Protein AF-A2GZR3-F1 (afdb_monomer_lite)

Structure (mmCIF, N/CA/C/O backbone):
data_AF-A2GZR3-F1
#
_entry.id   AF-A2GZR3-F1
#
loop_
_atom_site.group_PDB
_atom_site.id
_atom_site.type_symbol
_atom_site.label_atom_id
_atom_site.label_alt_id
_atom_site.label_comp_id
_atom_site.label_asym_id
_atom_site.label_entity_id
_atom_site.label_seq_id
_atom_site.pdbx_PDB_ins_code
_atom_site.Cartn_x
_atom_site.Cartn_y
_atom_site.Cartn_z
_atom_site.occupancy
_atom_site.B_iso_or_equiv
_atom_site.auth_seq_id
_atom_site.auth_comp_id
_atom_site.auth_asym_id
_atom_site.auth_atom_id
_atom_site.pdbx_PDB_model_num
ATOM 1 N N . MET A 1 1 ? 12.664 31.365 14.414 1.00 39.94 1 MET A N 1
ATOM 2 C CA . MET A 1 1 ? 11.451 30.535 14.575 1.00 39.94 1 MET A CA 1
ATOM 3 C C . MET A 1 1 ? 11.032 30.638 16.032 1.00 39.94 1 MET A C 1
ATOM 5 O O . MET A 1 1 ? 11.913 30.460 16.866 1.00 39.94 1 MET A O 1
ATOM 9 N N . PRO A 1 2 ? 9.789 31.013 16.370 1.00 36.12 2 PRO A N 1
ATOM 10 C CA . PRO A 1 2 ? 9.373 31.054 17.766 1.00 36.12 2 PRO A CA 1
ATOM 11 C C . PRO A 1 2 ? 9.265 29.621 18.293 1.00 36.12 2 PRO A C 1
ATOM 13 O O . PRO A 1 2 ? 8.698 28.757 17.625 1.00 36.12 2 PRO A O 1
ATOM 16 N N . ASN A 1 3 ? 9.841 29.378 19.467 1.00 32.78 3 ASN A N 1
ATOM 17 C CA . ASN A 1 3 ? 9.785 28.096 20.158 1.00 32.78 3 ASN A CA 1
ATOM 18 C C . ASN A 1 3 ? 8.329 27.749 20.491 1.00 32.78 3 ASN A C 1
ATOM 20 O O . ASN A 1 3 ? 7.679 28.463 21.253 1.00 32.78 3 ASN A O 1
ATOM 24 N N . TYR A 1 4 ? 7.829 26.652 19.925 1.00 36.84 4 TYR A N 1
ATOM 25 C CA . TYR A 1 4 ? 6.577 26.041 20.352 1.00 36.84 4 TYR A CA 1
ATOM 26 C C . TYR A 1 4 ? 6.808 25.386 21.717 1.00 36.84 4 TYR A C 1
ATOM 28 O O . TYR A 1 4 ? 7.502 24.376 21.821 1.00 36.84 4 TYR A O 1
ATOM 36 N N . VAL A 1 5 ? 6.266 26.000 22.766 1.00 35.12 5 VAL A N 1
ATOM 37 C CA . VAL A 1 5 ? 6.156 25.398 24.096 1.00 35.12 5 VAL A CA 1
ATOM 38 C C . VAL A 1 5 ? 4.807 24.676 24.123 1.00 35.12 5 VAL A C 1
ATOM 40 O O . VAL A 1 5 ? 3.794 25.332 23.869 1.00 35.12 5 VAL A O 1
ATOM 43 N N . PRO A 1 6 ? 4.750 23.354 24.373 1.00 38.28 6 PRO A N 1
ATOM 44 C CA . PRO A 1 6 ? 3.478 22.669 24.547 1.00 38.28 6 PRO A CA 1
ATOM 45 C C . PRO A 1 6 ? 2.740 23.330 25.706 1.00 38.28 6 PRO A C 1
ATOM 47 O O . PRO A 1 6 ? 3.319 23.512 26.776 1.00 38.28 6 PRO A O 1
ATOM 50 N N . ALA A 1 7 ? 1.483 23.711 25.493 1.00 41.09 7 ALA A N 1
ATOM 51 C CA . ALA A 1 7 ? 0.634 24.123 26.594 1.00 41.09 7 ALA A CA 1
ATOM 52 C C . ALA A 1 7 ? 0.511 22.920 27.534 1.00 41.09 7 ALA A C 1
ATOM 54 O O . ALA A 1 7 ? -0.162 21.941 27.209 1.00 41.09 7 ALA A O 1
ATOM 55 N N . GLU A 1 8 ? 1.198 22.968 28.674 1.00 38.25 8 GLU A N 1
ATOM 56 C CA . GLU A 1 8 ? 0.854 22.123 29.805 1.00 38.25 8 GLU A CA 1
ATOM 57 C C . GLU A 1 8 ? -0.624 22.395 30.079 1.00 38.25 8 GLU A C 1
ATOM 59 O O . GLU A 1 8 ? -1.001 23.494 30.489 1.00 38.25 8 GLU A O 1
ATOM 64 N N . HIS A 1 9 ? -1.485 21.424 29.770 1.00 39.66 9 HIS A N 1
ATOM 65 C CA . HIS A 1 9 ? -2.848 21.418 30.269 1.00 39.66 9 HIS A CA 1
ATOM 66 C C . HIS A 1 9 ? -2.755 21.301 31.790 1.00 39.66 9 HIS A C 1
ATOM 68 O O . HIS A 1 9 ? -2.822 20.214 32.360 1.00 39.66 9 HIS A O 1
ATOM 74 N N . GLN A 1 10 ? -2.591 22.444 32.455 1.00 35.34 10 GLN A N 1
ATOM 75 C CA . GLN A 1 10 ? -3.099 22.612 33.797 1.00 35.34 10 GLN A CA 1
ATOM 76 C C . GLN A 1 10 ? -4.605 22.439 33.671 1.00 35.34 10 GLN A C 1
ATOM 78 O O . GLN A 1 10 ? -5.334 23.346 33.276 1.00 35.34 10 GLN A O 1
ATOM 83 N N . VAL A 1 11 ? -5.053 21.213 33.927 1.00 39.09 11 VAL A N 1
ATOM 84 C CA . VAL A 1 11 ? -6.434 20.955 34.292 1.00 39.09 11 VAL A CA 1
ATOM 85 C C . VAL A 1 11 ? -6.626 21.735 35.585 1.00 39.09 11 VAL A C 1
ATOM 87 O O . VAL A 1 11 ? -6.269 21.267 36.666 1.00 39.09 11 VAL A O 1
ATOM 90 N N . GLU A 1 12 ? -7.090 22.979 35.470 1.00 32.44 12 GLU A N 1
ATOM 91 C CA . GLU A 1 12 ? -7.663 23.681 36.604 1.00 32.44 12 GLU A CA 1
ATOM 92 C C . GLU A 1 12 ? -8.723 22.741 37.167 1.00 32.44 12 GLU A C 1
ATOM 94 O O . GLU A 1 12 ? -9.725 22.448 36.510 1.00 32.44 12 GLU A O 1
ATOM 99 N N . ASN A 1 13 ? -8.467 22.233 38.374 1.00 37.53 13 ASN A N 1
ATOM 100 C CA . ASN A 1 13 ? -9.472 21.595 39.206 1.00 37.53 13 ASN A CA 1
ATOM 101 C C . ASN A 1 13 ? -10.521 22.660 39.534 1.00 37.53 13 ASN A C 1
ATOM 103 O O . ASN A 1 13 ? -10.556 23.224 40.628 1.00 37.53 13 ASN A O 1
ATOM 107 N N . THR A 1 14 ? -11.383 22.947 38.566 1.00 36.94 14 THR A N 1
ATOM 108 C CA . THR A 1 14 ? -12.676 23.545 38.818 1.00 36.94 14 THR A CA 1
ATOM 109 C C . THR A 1 14 ? -13.426 22.496 39.616 1.00 36.94 14 THR A C 1
ATOM 111 O O . THR A 1 14 ? -13.947 21.520 39.078 1.00 36.94 14 THR A O 1
ATOM 114 N N . GLN A 1 15 ? -13.426 22.666 40.940 1.00 38.91 15 GLN A N 1
ATOM 115 C CA . GLN A 1 15 ? -14.440 22.067 41.790 1.00 38.91 15 GLN A CA 1
ATOM 116 C C . GLN A 1 15 ? -15.783 22.572 41.262 1.00 38.91 15 GLN A C 1
ATOM 118 O O . GLN A 1 15 ? -16.235 23.665 41.603 1.00 38.91 15 GLN A O 1
ATOM 123 N N . GLN A 1 16 ? -16.380 21.807 40.347 1.00 39.22 16 GLN A N 1
ATOM 124 C CA . GLN A 1 16 ? -17.753 22.021 39.941 1.00 39.22 16 GLN A CA 1
ATOM 125 C C . GLN A 1 16 ? -18.606 21.898 41.194 1.00 39.22 16 GLN A C 1
ATOM 127 O O . GLN A 1 16 ? -18.535 20.908 41.926 1.00 39.22 16 GLN A O 1
ATOM 132 N N . ALA A 1 17 ? -19.365 22.961 41.439 1.00 35.53 17 ALA A N 1
ATOM 133 C CA . ALA A 1 17 ? -20.345 23.041 42.494 1.00 35.53 17 ALA A CA 1
ATOM 134 C C . ALA A 1 17 ? -21.192 21.763 42.510 1.00 35.53 17 ALA A C 1
ATOM 136 O O . ALA A 1 17 ? -21.803 21.380 41.512 1.00 35.53 17 ALA A O 1
ATOM 137 N N . VAL A 1 18 ? -21.205 21.111 43.668 1.00 44.53 18 VAL A N 1
ATOM 138 C CA . VAL A 1 18 ? -22.145 20.047 44.003 1.00 44.53 18 VAL A CA 1
ATOM 139 C C . VAL A 1 18 ? -23.543 20.667 43.940 1.00 44.53 18 VAL A C 1
ATOM 141 O O . VAL A 1 18 ? -23.914 21.445 44.816 1.00 44.53 18 VAL A O 1
ATOM 144 N N . GLY A 1 19 ? -24.288 20.396 42.865 1.00 35.81 19 GLY A N 1
ATOM 145 C CA . GLY A 1 19 ? -25.609 20.990 42.668 1.00 35.81 19 GLY A CA 1
ATOM 146 C C . GLY A 1 19 ? -26.294 20.644 41.345 1.00 35.81 19 GLY A C 1
ATOM 147 O O . GLY A 1 19 ? -26.437 21.505 40.488 1.00 35.81 19 GLY A O 1
ATOM 148 N N . SER A 1 20 ? -26.732 19.396 41.177 1.00 39.56 20 SER A N 1
ATOM 149 C CA . SER A 1 20 ? -28.136 19.035 40.885 1.00 39.56 20 SER A CA 1
ATOM 150 C C . SER A 1 20 ? -28.242 17.523 40.667 1.00 39.56 20 SER A C 1
ATOM 152 O O . SER A 1 20 ? -27.431 16.938 39.952 1.00 39.56 20 SER A O 1
ATOM 154 N N . ASP A 1 21 ? -29.242 16.903 41.293 1.00 47.78 21 ASP A N 1
ATOM 155 C CA . ASP A 1 21 ? -29.670 15.511 41.104 1.00 47.78 21 ASP A CA 1
ATOM 156 C C . ASP A 1 21 ? -30.236 15.273 39.690 1.00 47.78 21 ASP A C 1
ATOM 158 O O . ASP A 1 21 ? -31.409 14.947 39.518 1.00 47.78 21 ASP A O 1
ATOM 162 N N . ASN A 1 22 ? -29.425 15.459 38.650 1.00 56.97 22 ASN A N 1
ATOM 163 C CA . ASN A 1 22 ? -29.798 15.122 37.282 1.00 56.97 22 ASN A CA 1
ATOM 164 C C . ASN A 1 22 ? -28.887 14.005 36.778 1.00 56.97 22 ASN A C 1
ATOM 166 O O . ASN A 1 22 ? -27.703 14.210 36.522 1.00 56.97 22 ASN A O 1
ATOM 170 N N . ASP A 1 23 ? -29.465 12.809 36.653 1.00 65.19 23 ASP A N 1
ATOM 171 C CA . ASP A 1 23 ? -28.853 11.652 36.001 1.00 65.19 23 ASP A CA 1
ATOM 172 C C . ASP A 1 23 ? -28.298 12.083 34.624 1.00 65.19 23 ASP A C 1
ATOM 174 O O . ASP A 1 23 ? -29.087 12.533 33.779 1.00 65.19 23 ASP A O 1
ATOM 178 N N . PRO A 1 24 ? -26.971 12.008 34.387 1.00 66.12 24 PRO A N 1
ATOM 179 C CA . PRO A 1 24 ? -26.351 12.562 33.190 1.00 66.12 24 PRO A CA 1
ATOM 180 C C . PRO A 1 24 ? -27.010 12.016 31.919 1.00 66.12 24 PRO A C 1
ATOM 182 O O . PRO A 1 24 ? -27.375 10.834 31.808 1.00 66.12 24 PRO A O 1
ATOM 185 N N . SER A 1 25 ? -27.194 12.901 30.938 1.00 79.88 25 SER A N 1
ATOM 186 C CA . SER A 1 25 ? -27.743 12.513 29.635 1.00 79.88 25 SER A CA 1
ATOM 187 C C . SER A 1 25 ? -26.822 11.508 28.935 1.00 79.88 25 SER A C 1
ATOM 189 O O . SER A 1 25 ? -25.628 11.411 29.230 1.00 79.88 25 SER A O 1
ATOM 191 N N . LEU A 1 26 ? -27.369 10.735 27.993 1.00 75.75 26 LEU A N 1
ATOM 192 C CA . LEU A 1 26 ? -26.571 9.767 27.237 1.00 75.75 26 LEU A CA 1
ATOM 193 C C . LEU A 1 26 ? -25.467 10.479 26.439 1.00 75.75 26 LEU A C 1
ATOM 195 O O . LEU A 1 26 ? -24.335 10.006 26.366 1.00 75.75 26 LEU A O 1
ATOM 199 N N . GLU A 1 27 ? -25.803 11.640 25.887 1.00 80.31 27 GLU A N 1
ATOM 200 C CA . GLU A 1 27 ? -24.926 12.523 25.132 1.00 80.31 27 GLU A CA 1
ATOM 201 C C . GLU A 1 27 ? -23.761 13.021 25.993 1.00 80.31 27 GLU A C 1
ATOM 203 O O . GLU A 1 27 ? -22.616 13.020 25.542 1.00 80.31 27 GLU A O 1
ATOM 208 N N . GLU A 1 28 ? -24.028 13.378 27.251 1.00 74.56 28 GLU A N 1
ATOM 209 C CA . GLU A 1 28 ? -23.003 13.817 28.196 1.00 74.56 28 GLU A CA 1
ATOM 210 C C . GLU A 1 28 ? -22.046 12.680 28.583 1.00 74.56 28 GLU A C 1
ATOM 212 O O . GLU A 1 28 ? -20.831 12.883 28.619 1.00 74.56 28 GLU A O 1
ATOM 217 N N . ILE A 1 29 ? -22.563 11.466 28.809 1.00 73.94 29 ILE A N 1
ATOM 218 C CA . ILE A 1 29 ? -21.735 10.279 29.085 1.00 73.94 29 ILE A CA 1
ATOM 219 C C . ILE A 1 29 ? -20.811 9.987 27.896 1.00 73.94 29 ILE A C 1
ATOM 221 O O . ILE A 1 29 ? -19.614 9.762 28.080 1.00 73.94 29 ILE A O 1
ATOM 225 N N . ILE A 1 30 ? -21.344 10.028 26.671 1.00 76.31 30 ILE A N 1
ATOM 226 C CA . ILE A 1 30 ? -20.561 9.814 25.447 1.00 76.31 30 ILE A CA 1
ATOM 227 C C . ILE A 1 30 ? -19.497 10.907 25.288 1.00 76.31 30 ILE A C 1
ATOM 229 O O . ILE A 1 30 ? -18.341 10.586 25.017 1.00 76.31 30 ILE A O 1
ATOM 233 N N . ALA A 1 31 ? -19.845 12.179 25.502 1.00 76.19 31 ALA A N 1
ATOM 234 C CA . ALA A 1 31 ? -18.899 13.291 25.406 1.00 76.19 31 ALA A CA 1
ATOM 235 C C . ALA A 1 31 ? -17.747 13.161 26.417 1.00 76.19 31 ALA A C 1
ATOM 237 O O . ALA A 1 31 ? -16.583 13.328 26.049 1.00 76.19 31 ALA A O 1
ATOM 238 N N . ARG A 1 32 ? -18.054 12.790 27.668 1.00 73.50 32 ARG A N 1
ATOM 239 C CA . ARG A 1 32 ? -17.046 12.530 28.707 1.00 73.50 32 ARG A CA 1
ATOM 240 C C . ARG A 1 32 ? -16.135 11.361 28.326 1.00 73.50 32 ARG A C 1
ATOM 242 O O . ARG A 1 32 ? -14.923 11.494 28.440 1.00 73.50 32 ARG A O 1
ATOM 249 N N . LEU A 1 33 ? -16.682 10.255 27.809 1.00 74.31 33 LEU A N 1
ATOM 250 C CA . LEU A 1 33 ? -15.885 9.111 27.340 1.00 74.31 33 LEU A CA 1
ATOM 251 C C . LEU A 1 33 ? -14.932 9.490 26.201 1.00 74.31 33 LEU A C 1
ATOM 253 O O . LEU A 1 33 ? -13.771 9.093 26.223 1.00 74.31 33 LEU A O 1
ATOM 257 N N . ILE A 1 34 ? -15.411 10.267 25.225 1.00 76.62 34 ILE A N 1
ATOM 258 C CA . ILE A 1 34 ? -14.599 10.745 24.099 1.00 76.62 34 ILE A CA 1
ATOM 259 C C . ILE A 1 34 ? -13.431 11.593 24.607 1.00 7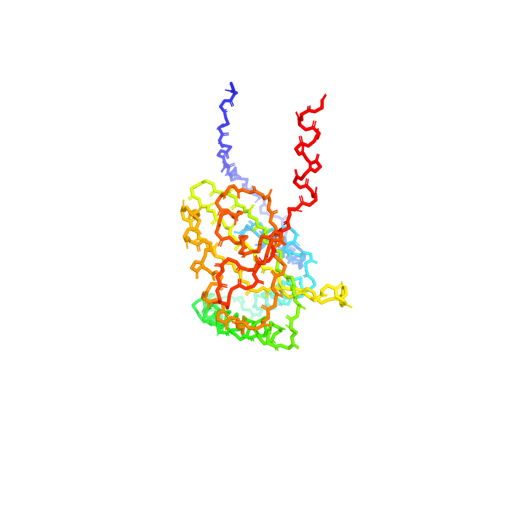6.62 34 ILE A C 1
ATOM 261 O O . ILE A 1 34 ? -12.295 11.353 24.207 1.00 76.62 34 ILE A O 1
ATOM 265 N N . ALA A 1 35 ? -13.707 12.543 25.506 1.00 71.44 35 ALA A N 1
ATOM 266 C CA . ALA A 1 35 ? -12.693 13.427 26.067 1.00 71.44 35 ALA A CA 1
ATOM 267 C C . ALA A 1 35 ? -11.678 12.673 26.943 1.00 71.44 35 ALA A C 1
ATOM 269 O O . ALA A 1 35 ? -10.476 12.862 26.796 1.00 71.44 35 ALA A O 1
ATOM 270 N N . SER A 1 36 ? -12.140 11.787 27.832 1.00 69.00 36 SER A N 1
ATOM 271 C CA . SER A 1 36 ? -11.265 11.058 28.761 1.00 69.00 36 SER A CA 1
ATOM 272 C C . SER A 1 36 ? -10.380 10.011 28.087 1.00 69.00 36 SER A C 1
ATOM 274 O O . SER A 1 36 ? -9.317 9.690 28.611 1.00 69.00 36 SER A O 1
ATOM 276 N N . LEU A 1 37 ? -10.815 9.455 26.955 1.00 75.50 37 LEU A N 1
ATOM 277 C CA . LEU A 1 37 ? -10.070 8.439 26.207 1.00 75.50 37 LEU A CA 1
ATOM 278 C C . LEU A 1 37 ? -9.327 9.016 24.992 1.00 75.50 37 LEU A C 1
ATOM 280 O O . LEU A 1 37 ? -8.796 8.239 24.199 1.00 75.50 37 LEU A O 1
ATOM 284 N N . ASP A 1 38 ? -9.306 10.345 24.846 1.00 75.44 38 ASP A N 1
ATOM 285 C CA . ASP A 1 38 ? -8.678 11.071 23.733 1.00 75.44 38 ASP A CA 1
ATOM 286 C C . ASP A 1 38 ? -9.088 10.518 22.354 1.00 75.44 38 ASP A C 1
ATOM 288 O O . ASP A 1 38 ? -8.285 10.240 21.460 1.00 75.44 38 ASP A O 1
ATOM 292 N N . ILE A 1 39 ? -10.391 10.273 22.194 1.00 78.81 39 ILE A N 1
ATOM 293 C CA . ILE A 1 39 ? -10.937 9.696 20.968 1.00 78.81 39 ILE A CA 1
ATOM 294 C C . ILE A 1 39 ? -11.188 10.817 19.964 1.00 78.81 39 ILE A C 1
ATOM 296 O O . ILE A 1 39 ? -11.903 11.777 20.241 1.00 78.81 39 ILE A O 1
ATOM 300 N N . SER A 1 40 ? -10.666 10.665 18.746 1.00 81.69 40 SER A N 1
ATOM 301 C CA . SER A 1 40 ? -10.915 11.623 17.665 1.00 81.69 40 SER A CA 1
ATOM 302 C C . SER A 1 40 ? -12.415 11.836 17.423 1.00 81.69 40 SER A C 1
ATOM 304 O O . SER A 1 40 ? -13.148 10.881 17.155 1.00 81.69 40 SER A O 1
ATOM 306 N N . LEU A 1 41 ? -12.851 13.101 17.389 1.00 78.44 41 LEU A N 1
ATOM 307 C CA . LEU A 1 41 ? -14.215 13.483 16.997 1.00 78.44 41 LEU A CA 1
ATOM 308 C C . LEU A 1 41 ? -14.595 12.953 15.604 1.00 78.44 41 LEU A C 1
ATOM 310 O O . LEU A 1 41 ? -15.758 12.682 15.334 1.00 78.44 41 LEU A O 1
ATOM 314 N N . TYR A 1 42 ? -13.626 12.750 14.708 1.00 77.12 42 TYR A N 1
ATOM 315 C CA . TYR A 1 42 ? -13.908 12.147 13.406 1.00 77.12 42 TYR A CA 1
ATOM 316 C C . TYR A 1 42 ? -14.246 10.654 13.520 1.00 77.12 42 TYR A C 1
ATOM 318 O O . TYR A 1 42 ? -15.125 10.152 12.816 1.00 77.12 42 TYR A O 1
ATOM 326 N N . ALA A 1 43 ? -13.573 9.929 14.420 1.00 73.62 43 ALA A N 1
ATOM 327 C CA . ALA A 1 43 ? -13.856 8.517 14.654 1.00 73.62 43 ALA A CA 1
ATOM 328 C C . ALA A 1 43 ? -15.281 8.329 15.197 1.00 73.62 43 ALA A C 1
ATOM 330 O O . ALA A 1 43 ? -15.987 7.422 14.759 1.00 73.62 43 ALA A O 1
ATOM 331 N N . THR A 1 44 ? -15.737 9.229 16.075 1.00 74.88 44 THR A N 1
ATOM 332 C CA . THR A 1 44 ? -17.070 9.195 16.709 1.00 74.88 44 THR A CA 1
ATOM 333 C C . THR A 1 44 ? -18.211 9.464 15.727 1.00 74.88 44 THR A C 1
ATOM 335 O O . THR A 1 44 ? -19.349 9.083 15.988 1.00 74.88 44 THR A O 1
ATOM 338 N N . MET A 1 45 ? -17.911 10.024 14.551 1.00 78.69 45 MET A N 1
ATOM 339 C CA . MET A 1 45 ? -18.870 10.189 13.455 1.00 78.69 45 MET A CA 1
ATOM 340 C C . MET A 1 45 ? -19.042 8.929 12.592 1.00 78.69 45 MET A C 1
ATOM 342 O O . MET A 1 45 ? -19.964 8.873 11.775 1.00 78.69 45 MET A O 1
ATOM 346 N N . LYS A 1 46 ? -18.185 7.903 12.727 1.00 84.69 46 LYS A N 1
ATOM 347 C CA . LYS A 1 46 ? -18.319 6.664 11.944 1.00 84.69 46 LYS A CA 1
ATOM 348 C C . LYS A 1 46 ? -19.537 5.866 12.425 1.00 84.69 46 LYS A C 1
ATOM 350 O O . LYS A 1 46 ? -19.596 5.562 13.615 1.00 84.69 46 LYS A O 1
ATOM 355 N N . PRO A 1 47 ? -20.465 5.446 11.538 1.00 81.44 47 PRO A N 1
ATOM 356 C CA . PRO A 1 47 ? -21.727 4.820 11.948 1.00 81.44 47 PRO A CA 1
ATOM 357 C C . PRO A 1 47 ? -21.562 3.630 12.902 1.00 81.44 47 PRO A C 1
ATOM 359 O O . PRO A 1 47 ? -22.242 3.560 13.922 1.00 81.44 47 PRO A O 1
ATOM 362 N N . ALA A 1 48 ? -20.611 2.736 12.614 1.00 73.69 48 ALA A N 1
ATOM 363 C CA . ALA A 1 48 ? -20.339 1.570 13.453 1.00 73.69 48 ALA A CA 1
ATOM 364 C C . ALA A 1 48 ? -19.843 1.960 14.855 1.00 73.69 48 ALA A C 1
ATOM 366 O O . ALA A 1 48 ? -20.304 1.423 15.858 1.00 73.69 48 ALA A O 1
ATOM 367 N N . PHE A 1 49 ? -18.929 2.929 14.931 1.00 77.00 49 PHE A N 1
ATOM 368 C CA . PHE A 1 49 ? -18.345 3.349 16.197 1.00 77.00 49 PHE A CA 1
ATOM 369 C C . PHE A 1 49 ? -19.308 4.212 17.022 1.00 77.00 49 PHE A C 1
ATOM 371 O O . PHE A 1 49 ? -19.412 4.033 18.232 1.00 77.00 49 PHE A O 1
ATOM 378 N N . LYS A 1 50 ? -20.103 5.060 16.363 1.00 78.75 50 LYS A N 1
ATOM 379 C CA . LYS A 1 50 ? -21.217 5.783 16.983 1.00 78.75 50 LYS A CA 1
ATOM 380 C C . LYS A 1 50 ? -22.225 4.819 17.615 1.00 78.75 50 LYS A C 1
ATOM 382 O O . LYS A 1 50 ? -22.547 4.955 18.792 1.00 78.75 50 LYS A O 1
ATOM 387 N N . SER A 1 51 ? -22.659 3.803 16.863 1.00 75.69 51 SER A N 1
ATOM 388 C CA . SER A 1 51 ? -23.585 2.776 17.360 1.00 75.69 51 SER A CA 1
ATOM 389 C C . SER A 1 51 ? -23.015 2.012 18.559 1.00 75.69 51 SER A C 1
ATOM 391 O O . SER A 1 51 ? -23.757 1.672 19.485 1.00 75.69 51 SER A O 1
ATOM 393 N N . PHE A 1 52 ? -21.706 1.743 18.558 1.00 80.44 52 PHE A N 1
ATOM 394 C CA . PHE A 1 52 ? -21.014 1.132 19.691 1.00 80.44 52 PHE A CA 1
ATOM 395 C C . PHE A 1 52 ? -21.029 2.044 20.925 1.00 80.44 52 PHE A C 1
ATOM 397 O O . PHE A 1 52 ? -21.449 1.598 21.991 1.00 80.44 52 PHE A O 1
ATOM 404 N N . LEU A 1 53 ? -20.642 3.318 20.785 1.00 80.00 53 LEU A N 1
ATOM 405 C CA . LEU A 1 53 ? -20.618 4.281 21.894 1.00 80.00 53 LEU A CA 1
ATOM 406 C C . LEU A 1 53 ? -22.001 4.469 22.524 1.00 80.00 53 LEU A C 1
ATOM 408 O O . LEU A 1 53 ? -22.120 4.455 23.745 1.00 80.00 53 LEU A O 1
ATOM 412 N N . GLU A 1 54 ? -23.053 4.578 21.711 1.00 82.75 54 GLU A N 1
ATOM 413 C CA . GLU A 1 54 ? -24.430 4.685 22.202 1.00 82.75 54 GLU A CA 1
ATOM 414 C C . GLU A 1 54 ? -24.870 3.430 22.964 1.00 82.75 54 GLU A C 1
ATOM 416 O O . GLU A 1 54 ? -25.492 3.531 24.023 1.00 82.75 54 GLU A O 1
AT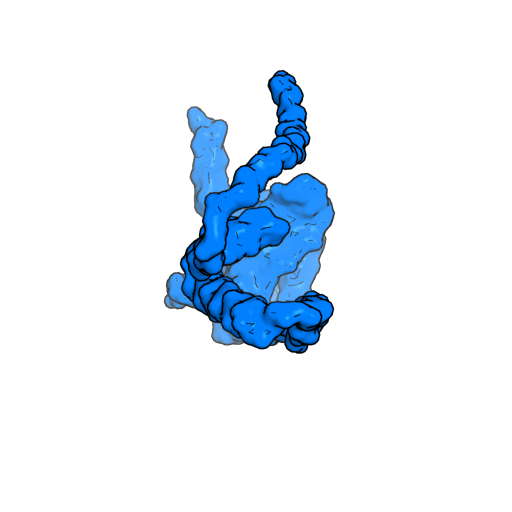OM 421 N N . SER A 1 55 ? -24.534 2.243 22.450 1.00 76.06 55 SER A N 1
ATOM 422 C CA . SER A 1 55 ? -24.862 0.970 23.104 1.00 76.06 55 SER A CA 1
ATOM 423 C C . SER A 1 55 ? -24.112 0.812 24.425 1.00 76.06 55 SER A C 1
ATOM 425 O O . SER A 1 55 ? -24.705 0.430 25.434 1.00 76.06 55 SER A O 1
ATOM 427 N N . PHE A 1 56 ? -22.826 1.165 24.440 1.00 76.88 56 PHE A N 1
ATOM 428 C CA . PHE A 1 56 ? -21.976 1.102 25.622 1.00 76.88 56 PHE A CA 1
ATOM 429 C C . PHE A 1 56 ? -22.408 2.109 26.694 1.00 76.88 56 PHE A C 1
ATOM 431 O O . PHE A 1 56 ? -22.532 1.747 27.861 1.00 76.88 56 PHE A O 1
ATOM 438 N N . ALA A 1 57 ? -22.727 3.346 26.310 1.00 76.69 57 ALA A N 1
ATOM 439 C CA . ALA A 1 57 ? -23.196 4.367 27.240 1.00 76.69 57 ALA A CA 1
ATOM 440 C C . ALA A 1 57 ? -24.592 4.040 27.811 1.00 76.69 57 ALA A C 1
ATOM 442 O O . ALA A 1 57 ? -24.817 4.215 29.009 1.00 76.69 57 ALA A O 1
ATOM 443 N N . LYS A 1 58 ? -25.505 3.467 27.007 1.00 78.62 58 LYS A N 1
ATOM 444 C CA . LYS A 1 58 ? -26.792 2.930 27.499 1.00 78.62 58 LYS A CA 1
ATOM 445 C C . LYS A 1 58 ? -26.578 1.787 28.488 1.00 78.62 58 LYS A C 1
ATOM 447 O O . LYS A 1 58 ? -27.254 1.728 29.513 1.00 78.62 58 LYS A O 1
ATOM 452 N N . TRP A 1 59 ? -25.648 0.882 28.185 1.00 75.81 59 TRP A N 1
ATOM 453 C CA . TRP A 1 59 ? -25.287 -0.218 29.073 1.00 75.81 59 TRP A CA 1
ATOM 454 C C . TRP A 1 59 ? -24.721 0.2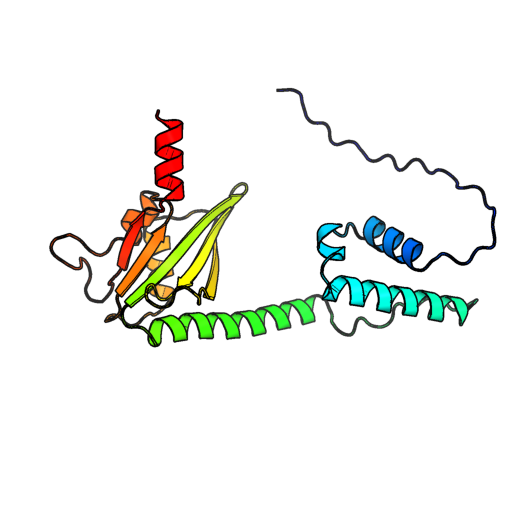96 30.406 1.00 75.81 59 TRP A C 1
ATOM 456 O O . TRP A 1 59 ? -25.216 -0.115 31.454 1.00 75.81 59 TRP A O 1
ATOM 466 N N . LEU A 1 60 ? -23.781 1.250 30.373 1.00 68.88 60 LEU A N 1
ATOM 467 C CA . LEU A 1 60 ? -23.218 1.897 31.563 1.00 68.88 60 LEU A CA 1
ATOM 468 C C . LEU A 1 60 ? -24.312 2.538 32.420 1.00 68.88 60 LEU A C 1
ATOM 470 O O . LEU A 1 60 ? -24.404 2.244 33.610 1.00 68.88 60 LEU A O 1
ATOM 474 N N . LYS A 1 61 ? -25.185 3.348 31.809 1.00 71.12 61 LYS A N 1
ATOM 475 C CA . LYS A 1 61 ? -26.287 4.020 32.508 1.00 71.12 61 LYS A CA 1
ATOM 476 C C . LYS A 1 61 ? -27.237 3.021 33.176 1.00 71.12 61 LYS A C 1
ATOM 478 O O . LYS A 1 61 ? -27.556 3.148 34.354 1.00 71.12 61 LYS A O 1
ATOM 483 N N . ASN A 1 62 ? -27.631 1.969 32.455 1.00 71.06 62 ASN A N 1
ATOM 484 C CA . ASN A 1 62 ? -28.508 0.921 32.985 1.00 71.06 62 ASN A CA 1
ATOM 485 C C . ASN A 1 62 ? -27.861 0.096 34.105 1.00 71.06 62 ASN A C 1
ATOM 487 O O . ASN A 1 62 ? -28.570 -0.389 34.986 1.00 71.06 62 ASN A O 1
ATOM 491 N N . LYS A 1 63 ? -26.539 -0.100 34.065 1.00 64.56 63 LYS A N 1
ATOM 492 C CA . LYS A 1 63 ? -25.795 -0.822 35.101 1.00 64.56 63 LYS A CA 1
ATOM 493 C C . LYS A 1 63 ? -25.628 0.009 36.369 1.00 64.56 63 LYS A C 1
ATOM 495 O O . LYS A 1 63 ? -25.970 -0.481 37.440 1.00 64.56 63 LYS A O 1
ATOM 500 N N . VAL A 1 64 ? -25.213 1.270 36.240 1.00 62.47 64 VAL A N 1
ATOM 501 C CA . VAL A 1 64 ? -25.077 2.206 37.369 1.00 62.47 64 VAL A CA 1
ATOM 502 C C . VAL A 1 64 ? -26.421 2.414 38.077 1.00 62.47 64 VAL A C 1
ATOM 504 O O . VAL A 1 64 ? -26.484 2.345 39.300 1.00 62.47 64 VAL A O 1
ATOM 507 N N . ASN A 1 65 ? -27.518 2.548 37.323 1.00 61.81 65 ASN A N 1
ATOM 508 C CA . ASN A 1 65 ? -28.857 2.735 37.894 1.00 61.81 65 ASN A CA 1
ATOM 509 C C . ASN A 1 65 ? -29.423 1.483 38.596 1.00 61.81 65 ASN A C 1
ATOM 511 O O . ASN A 1 65 ? -30.358 1.601 39.384 1.00 61.81 65 ASN A O 1
ATOM 515 N N . ARG A 1 66 ? -28.887 0.284 38.327 1.00 57.12 66 ARG A N 1
ATOM 516 C CA . ARG A 1 66 ? -29.313 -0.973 38.978 1.00 57.12 66 ARG A CA 1
ATOM 517 C C . ARG A 1 66 ? -28.473 -1.348 40.197 1.00 57.12 66 ARG A C 1
ATOM 519 O O . ARG A 1 66 ? -28.929 -2.145 41.010 1.00 57.12 66 ARG A O 1
ATOM 526 N N . GLU A 1 67 ? -27.265 -0.811 40.315 1.00 53.78 67 GLU A N 1
ATOM 527 C CA . GLU A 1 67 ? -26.256 -1.258 41.275 1.00 53.78 67 GLU A CA 1
ATOM 528 C C . GLU A 1 67 ? -25.737 -0.064 42.099 1.00 53.78 67 GLU A C 1
ATOM 530 O O . GLU A 1 67 ? -24.543 0.232 42.113 1.00 53.78 67 GLU A O 1
ATOM 535 N N . GLN A 1 68 ? -26.627 0.637 42.817 1.00 49.03 68 GLN A N 1
ATOM 536 C CA . GLN A 1 68 ? -26.192 1.524 43.902 1.00 49.03 68 GLN A CA 1
ATOM 537 C C . GLN A 1 68 ? -25.549 0.668 45.009 1.00 49.03 68 GLN A C 1
ATOM 539 O O . GLN A 1 68 ? -26.245 0.077 45.831 1.00 49.03 68 GLN A O 1
ATOM 544 N N . GLY A 1 69 ? -24.215 0.576 45.002 1.00 51.03 69 GLY A N 1
ATOM 545 C CA . GLY A 1 69 ? -23.418 -0.024 46.080 1.00 51.03 69 GLY A CA 1
ATOM 546 C C . GLY A 1 69 ? -22.495 -1.189 45.705 1.00 51.03 69 GLY A C 1
ATOM 547 O O . GLY A 1 69 ? -21.912 -1.785 46.608 1.00 51.03 69 GLY A O 1
ATOM 548 N N . ILE A 1 70 ? -22.323 -1.536 44.426 1.00 45.59 70 ILE A N 1
ATOM 549 C CA . ILE A 1 70 ? -21.429 -2.641 44.037 1.00 45.59 70 ILE A CA 1
ATOM 550 C C . ILE A 1 70 ? -20.055 -2.099 43.626 1.00 45.59 70 ILE A C 1
ATOM 552 O O . ILE A 1 70 ? -19.954 -1.185 42.809 1.00 45.59 70 ILE A O 1
ATOM 556 N N . ASN A 1 71 ? -18.991 -2.688 44.189 1.00 42.53 71 ASN A N 1
ATOM 557 C CA . ASN A 1 71 ? -17.618 -2.513 43.714 1.00 42.53 71 ASN A CA 1
ATOM 558 C C . ASN A 1 71 ? -17.568 -2.803 42.211 1.00 42.53 71 ASN A C 1
ATOM 560 O O . ASN A 1 71 ? -17.724 -3.943 41.768 1.00 42.53 71 ASN A O 1
ATOM 564 N N . PHE A 1 72 ? -17.382 -1.740 41.437 1.00 41.50 72 PHE A N 1
ATOM 565 C CA . PHE A 1 72 ? -17.406 -1.770 39.987 1.00 41.50 72 PHE A CA 1
ATOM 566 C C . PHE A 1 72 ? -16.326 -2.716 39.461 1.00 41.50 72 PHE A C 1
ATOM 568 O O . PHE A 1 72 ? -15.132 -2.470 39.626 1.00 41.50 72 PHE A O 1
ATOM 575 N N . THR A 1 73 ? -16.753 -3.795 38.810 1.00 40.09 73 THR A N 1
ATOM 576 C CA . THR A 1 73 ? -15.858 -4.653 38.034 1.00 40.09 73 THR A CA 1
ATOM 577 C C . THR A 1 73 ? -16.206 -4.428 36.570 1.00 40.09 73 THR A C 1
ATOM 579 O O . THR A 1 73 ? -17.331 -4.702 36.149 1.00 40.09 73 THR A O 1
ATOM 582 N N . ILE A 1 74 ? -15.270 -3.853 35.810 1.00 43.91 74 ILE A N 1
ATOM 583 C CA . ILE A 1 74 ? -15.388 -3.724 34.352 1.00 43.91 74 ILE A CA 1
ATOM 584 C C . ILE A 1 74 ? -15.660 -5.139 33.810 1.00 43.91 74 ILE A C 1
ATOM 586 O O . ILE A 1 74 ? -14.922 -6.048 34.193 1.00 43.91 74 ILE A O 1
ATOM 590 N N . PRO A 1 75 ? -16.697 -5.357 32.977 1.00 41.38 75 PRO A N 1
ATOM 591 C CA . PRO A 1 75 ? -16.932 -6.657 32.362 1.00 41.38 75 PRO A CA 1
ATOM 592 C C . PRO A 1 75 ? -15.662 -7.114 31.668 1.00 41.38 75 PRO A C 1
ATOM 594 O O . PRO 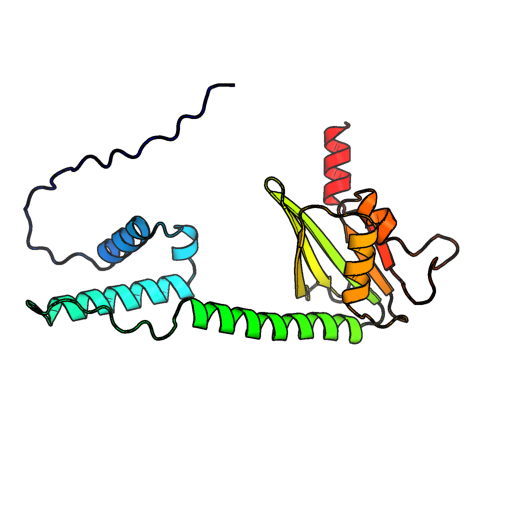A 1 75 ? -14.987 -6.290 31.045 1.00 41.38 75 PRO A O 1
ATOM 597 N N . ASP A 1 76 ? -15.359 -8.405 31.744 1.00 40.31 76 ASP A N 1
ATOM 598 C CA . ASP A 1 76 ? -14.235 -8.950 30.999 1.00 40.31 76 ASP A CA 1
ATOM 599 C C . ASP A 1 76 ? -14.362 -8.529 29.534 1.00 40.31 76 ASP A C 1
ATOM 601 O O . ASP A 1 76 ? -15.368 -8.789 28.867 1.00 40.31 76 ASP A O 1
ATOM 605 N N . ILE A 1 77 ? -13.358 -7.792 29.055 1.00 46.34 77 ILE A N 1
ATOM 606 C CA . ILE A 1 77 ? -13.297 -7.375 27.662 1.00 46.34 77 ILE A CA 1
ATOM 607 C C . ILE A 1 77 ? -13.191 -8.671 26.854 1.00 46.34 77 ILE A C 1
ATOM 609 O O . ILE A 1 77 ? -12.140 -9.309 26.851 1.00 46.34 77 ILE A O 1
ATOM 613 N N . GLU A 1 78 ? -14.278 -9.042 26.170 1.00 45.31 78 GLU A N 1
ATOM 614 C CA . GLU A 1 78 ? -14.403 -10.286 25.389 1.00 45.31 78 GLU A CA 1
ATOM 615 C C . GLU A 1 78 ? -13.255 -10.446 24.373 1.00 45.31 78 GLU A C 1
ATOM 617 O O . GLU A 1 78 ? -12.835 -11.552 24.036 1.00 45.31 78 GLU A O 1
ATOM 622 N N . PHE A 1 79 ? -12.662 -9.320 23.961 1.00 50.94 79 PHE A N 1
ATOM 623 C CA . PHE A 1 79 ? -11.471 -9.263 23.129 1.00 50.94 79 PHE A CA 1
ATOM 624 C C . PHE A 1 79 ? -10.325 -8.543 23.840 1.00 50.94 79 PHE A C 1
ATOM 626 O O . PHE A 1 79 ? -10.290 -7.317 23.943 1.00 50.94 79 PHE A O 1
ATOM 633 N N . THR A 1 80 ? -9.306 -9.286 24.263 1.00 63.22 80 THR A N 1
ATOM 634 C CA . THR A 1 80 ? -8.057 -8.657 24.711 1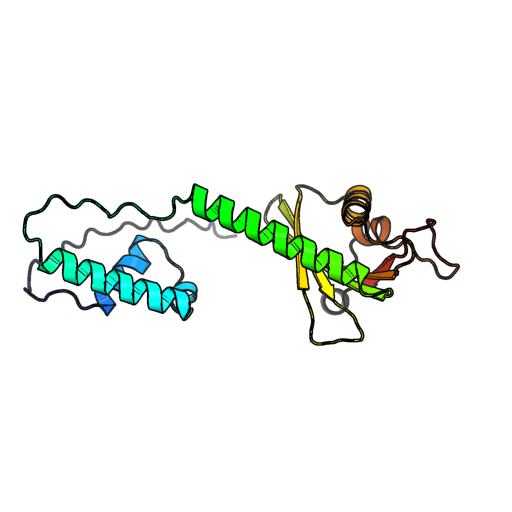.00 63.22 80 THR A CA 1
ATOM 635 C C . THR A 1 80 ? -7.439 -7.847 23.563 1.00 63.22 80 THR A C 1
ATOM 637 O O . THR A 1 80 ? -7.549 -8.224 22.394 1.00 63.22 80 THR A O 1
ATOM 640 N N . ARG A 1 81 ? -6.714 -6.757 23.862 1.00 63.44 81 ARG A N 1
ATOM 641 C CA . ARG A 1 81 ? -5.963 -5.985 22.842 1.00 63.44 81 ARG A CA 1
ATOM 642 C C . ARG A 1 81 ? -5.082 -6.889 21.972 1.00 63.44 81 ARG A C 1
ATOM 644 O O . ARG A 1 81 ? -4.925 -6.653 20.775 1.00 63.44 81 ARG A O 1
ATOM 651 N N . ARG A 1 82 ? -4.517 -7.933 22.584 1.00 68.38 82 ARG A N 1
ATOM 652 C CA . ARG A 1 82 ? -3.756 -8.978 21.901 1.00 68.38 82 ARG A CA 1
ATOM 653 C C . ARG A 1 82 ? -4.639 -9.798 20.955 1.00 68.38 82 ARG A C 1
ATOM 655 O O . ARG A 1 82 ? -4.268 -9.936 19.798 1.00 68.38 82 ARG A O 1
ATOM 662 N N . GLY A 1 83 ? -5.801 -10.263 21.411 1.00 64.69 83 GLY A N 1
ATOM 663 C CA . GLY A 1 83 ? -6.761 -11.005 20.590 1.00 64.69 83 GLY A CA 1
ATOM 664 C C . GLY A 1 83 ? -7.260 -10.206 19.383 1.00 64.69 83 GLY A C 1
ATOM 665 O O . GLY A 1 83 ? -7.230 -10.714 18.267 1.00 64.69 83 GLY A O 1
ATOM 666 N N . VAL A 1 84 ? -7.609 -8.924 19.564 1.00 69.31 84 VAL A N 1
ATOM 667 C CA . VAL A 1 84 ? -7.979 -8.034 18.442 1.00 69.31 84 VAL A CA 1
ATOM 668 C C . VAL A 1 84 ? -6.818 -7.883 17.460 1.00 69.31 84 VAL A C 1
ATOM 670 O O . VAL A 1 84 ? -7.008 -7.998 16.252 1.00 69.31 84 VAL A O 1
ATOM 673 N N . ARG A 1 85 ? -5.597 -7.659 17.962 1.00 72.62 85 ARG A N 1
ATOM 674 C CA . ARG A 1 85 ? -4.398 -7.560 17.119 1.00 72.62 85 ARG A CA 1
ATOM 675 C C . ARG A 1 85 ? -4.166 -8.839 16.313 1.00 72.62 85 ARG A C 1
ATOM 677 O O . ARG A 1 85 ? -3.897 -8.754 15.120 1.00 72.62 85 ARG A O 1
ATOM 684 N N . GLU A 1 86 ? -4.237 -10.004 16.947 1.00 72.19 86 GLU A N 1
ATOM 685 C CA . GLU A 1 86 ? -4.029 -11.300 16.290 1.00 72.19 86 GLU A CA 1
ATOM 686 C C . GLU A 1 86 ? -5.120 -11.582 15.243 1.00 72.19 86 GLU A C 1
ATOM 688 O O . GLU A 1 86 ? -4.803 -12.031 14.138 1.00 72.19 86 GLU A O 1
ATOM 693 N N . ALA A 1 87 ? -6.376 -11.226 15.532 1.00 68.88 87 ALA A N 1
ATOM 694 C CA . ALA A 1 87 ? -7.474 -11.303 14.572 1.00 68.88 87 ALA A CA 1
ATOM 695 C C . ALA A 1 87 ? -7.246 -10.382 13.361 1.00 68.88 87 ALA A C 1
ATOM 697 O O . ALA A 1 87 ? -7.348 -10.838 12.224 1.00 68.88 87 ALA A O 1
ATOM 698 N N . LEU A 1 88 ? -6.853 -9.120 13.581 1.00 70.62 88 LEU A N 1
ATOM 699 C CA . LEU A 1 88 ? -6.527 -8.175 12.504 1.00 70.62 88 LEU A CA 1
ATOM 700 C C . LEU A 1 88 ? -5.347 -8.653 11.648 1.00 70.62 88 LEU A C 1
ATOM 702 O O . LEU A 1 88 ? -5.417 -8.567 10.427 1.00 70.62 88 LEU A O 1
ATOM 706 N N . ILE A 1 89 ? -4.287 -9.198 12.259 1.00 74.00 89 ILE A N 1
ATOM 707 C CA . ILE A 1 89 ? -3.149 -9.779 11.524 1.00 74.00 89 ILE A CA 1
ATOM 708 C C . ILE A 1 89 ? -3.613 -10.957 10.660 1.00 74.00 89 ILE A C 1
ATOM 710 O O . ILE A 1 89 ? -3.196 -11.085 9.510 1.00 74.00 89 ILE A O 1
ATOM 714 N N . THR A 1 90 ? -4.473 -11.820 11.199 1.00 72.88 90 THR A N 1
ATOM 715 C CA . THR A 1 90 ? -4.986 -12.996 10.481 1.00 72.88 90 THR A CA 1
ATOM 716 C C . THR A 1 90 ? -5.883 -12.593 9.307 1.00 72.88 90 THR A C 1
ATOM 718 O O . THR A 1 90 ? -5.718 -13.107 8.199 1.00 72.88 90 THR A O 1
ATOM 721 N N . LEU A 1 91 ? -6.783 -11.626 9.519 1.00 70.50 91 LEU A N 1
ATOM 722 C CA . LEU A 1 91 ? -7.614 -11.046 8.461 1.00 70.50 91 LEU A CA 1
ATOM 723 C C . LEU A 1 91 ? -6.751 -10.370 7.389 1.00 70.50 91 LEU A C 1
ATOM 725 O O . LEU A 1 91 ? -6.911 -10.665 6.209 1.00 70.50 91 LEU A O 1
ATOM 729 N N . GLY A 1 92 ? -5.767 -9.563 7.794 1.00 68.44 92 GLY A N 1
ATOM 730 C CA . GLY A 1 92 ? -4.843 -8.892 6.878 1.00 68.44 92 GLY A CA 1
ATOM 731 C C . GLY A 1 92 ? -4.047 -9.864 6.003 1.00 68.44 92 GLY A C 1
ATOM 732 O O . GLY A 1 92 ? -3.939 -9.648 4.801 1.00 68.44 92 GLY A O 1
ATOM 733 N N . LYS A 1 93 ? -3.569 -10.988 6.559 1.00 70.50 93 LYS A N 1
ATOM 734 C CA . LYS A 1 93 ? -2.926 -12.064 5.773 1.00 70.50 93 LYS A CA 1
ATOM 735 C C . LYS A 1 93 ? -3.872 -12.709 4.756 1.00 70.50 93 LYS A C 1
ATOM 737 O O . LYS A 1 93 ? -3.435 -13.180 3.710 1.00 70.50 93 LYS A O 1
ATOM 742 N N . THR A 1 94 ? -5.165 -12.760 5.066 1.00 67.31 94 THR A N 1
ATOM 743 C CA . THR A 1 94 ? -6.175 -13.279 4.138 1.00 67.31 94 THR A CA 1
ATOM 744 C C . THR A 1 94 ? -6.418 -12.286 3.002 1.00 67.31 94 THR A C 1
ATOM 746 O O . THR A 1 94 ? -6.498 -12.694 1.844 1.00 67.31 94 THR A O 1
ATOM 749 N N . ASP A 1 95 ? -6.472 -10.987 3.293 1.00 63.72 95 ASP A N 1
ATOM 750 C CA . ASP A 1 95 ? -6.667 -9.954 2.272 1.00 63.72 95 ASP A CA 1
ATOM 751 C C . ASP A 1 95 ? -5.427 -9.737 1.387 1.00 63.72 95 ASP A C 1
ATOM 753 O O . ASP A 1 95 ? -5.584 -9.598 0.174 1.00 63.72 95 ASP A O 1
ATOM 757 N N . SER A 1 96 ? -4.201 -9.839 1.917 1.00 63.56 96 SER A N 1
ATOM 758 C CA . SER A 1 96 ? -2.988 -9.798 1.079 1.00 63.56 96 SER A CA 1
ATOM 759 C C . SER A 1 96 ? -2.962 -10.941 0.055 1.00 63.56 96 SER A C 1
ATOM 761 O O . SER A 1 96 ? -2.604 -10.743 -1.107 1.00 63.56 96 SER A O 1
ATOM 763 N N . SER A 1 97 ? -3.461 -12.125 0.433 1.00 67.12 97 SER A N 1
ATOM 764 C CA . SER A 1 97 ? -3.626 -13.246 -0.500 1.00 67.12 97 SER A CA 1
ATOM 765 C C . SER A 1 97 ? -4.628 -12.953 -1.626 1.00 67.12 97 SER A C 1
ATOM 767 O O . SER A 1 97 ? -4.486 -13.488 -2.724 1.00 67.12 97 SER A O 1
ATOM 769 N N . ARG A 1 98 ? -5.625 -12.084 -1.397 1.00 66.38 98 ARG A N 1
ATOM 770 C CA . ARG A 1 98 ? -6.567 -11.646 -2.442 1.00 66.38 98 ARG A CA 1
ATOM 771 C C . ARG A 1 98 ? -5.905 -10.687 -3.424 1.00 66.38 98 ARG A C 1
ATOM 773 O O . ARG A 1 98 ? -6.088 -10.861 -4.625 1.00 66.38 98 ARG A O 1
ATOM 780 N N . GLY A 1 99 ? -5.098 -9.746 -2.930 1.00 66.81 99 GLY A N 1
ATOM 781 C CA . GLY A 1 99 ? -4.298 -8.861 -3.779 1.00 66.81 99 GLY A CA 1
ATOM 782 C C . GLY A 1 99 ? -3.306 -9.633 -4.659 1.00 66.81 99 GLY A C 1
ATOM 783 O O . GLY A 1 99 ? -3.158 -9.324 -5.836 1.00 66.81 99 GLY A O 1
ATOM 784 N N . LEU A 1 100 ? -2.689 -10.696 -4.134 1.00 71.00 100 LEU A N 1
ATOM 785 C CA . LEU A 1 100 ? -1.824 -11.585 -4.923 1.00 71.00 100 LEU A CA 1
ATOM 786 C C . LEU A 1 100 ? -2.599 -12.377 -5.982 1.00 71.00 100 LEU A C 1
ATOM 788 O O . LEU A 1 100 ? -2.187 -12.408 -7.140 1.00 71.00 100 LEU A O 1
ATOM 792 N N . LYS A 1 101 ? -3.758 -12.946 -5.625 1.00 74.38 101 LYS A N 1
ATOM 793 C CA . LYS A 1 101 ? -4.646 -13.604 -6.599 1.00 74.38 101 LYS A CA 1
ATOM 794 C C . LYS A 1 101 ? -5.075 -12.656 -7.714 1.00 74.38 101 LYS A C 1
ATOM 796 O O . LYS A 1 101 ? -5.148 -13.065 -8.865 1.00 74.38 101 LYS A O 1
ATOM 801 N N . PHE A 1 102 ? -5.291 -11.378 -7.406 1.00 74.69 102 PHE A N 1
ATOM 802 C CA . PHE A 1 102 ? -5.573 -10.369 -8.424 1.00 74.69 102 PHE A CA 1
ATOM 803 C C . PHE A 1 102 ? -4.427 -10.247 -9.444 1.00 74.69 102 PHE A C 1
ATOM 805 O O . PHE A 1 102 ? -4.679 -10.200 -10.649 1.00 74.69 102 PHE A O 1
ATOM 812 N N . CYS A 1 103 ? -3.170 -10.242 -8.987 1.00 75.25 103 CYS A N 1
ATOM 813 C CA . CYS A 1 103 ? -1.998 -10.238 -9.869 1.00 75.25 103 CYS A CA 1
ATOM 814 C C . CYS A 1 103 ? -1.899 -11.513 -10.729 1.00 75.25 103 CYS A C 1
ATOM 816 O O . CYS A 1 103 ? -1.380 -11.457 -11.843 1.00 75.25 103 CYS A O 1
ATOM 818 N N . GLU A 1 104 ? -2.388 -12.654 -10.236 1.00 77.50 104 GLU A N 1
ATOM 819 C CA . GLU A 1 104 ? -2.451 -13.921 -10.982 1.00 77.50 104 GLU A CA 1
ATOM 820 C C . GLU A 1 104 ? -3.605 -13.966 -11.997 1.00 77.50 104 GLU A C 1
ATOM 822 O O . GLU A 1 104 ? -3.479 -14.593 -13.047 1.00 77.50 104 GLU A O 1
ATOM 827 N N . GLU A 1 105 ? -4.725 -13.296 -11.724 1.00 79.44 105 GLU A N 1
ATOM 828 C CA . GLU A 1 105 ? -5.884 -13.259 -12.624 1.00 79.44 105 GLU A CA 1
ATOM 829 C C . GLU A 1 105 ? -5.617 -12.453 -13.904 1.00 79.44 105 GLU A C 1
ATOM 831 O O . GLU A 1 105 ? -6.193 -12.743 -14.958 1.00 79.44 105 GLU A O 1
ATOM 836 N N . PHE A 1 106 ? -4.749 -11.439 -13.836 1.00 78.38 106 PHE A N 1
ATOM 837 C CA . PHE A 1 106 ? -4.508 -10.522 -14.947 1.00 78.38 106 PHE A CA 1
ATOM 838 C C . PHE A 1 106 ? -3.062 -10.554 -15.425 1.00 78.38 106 PHE A C 1
ATOM 840 O O . PHE A 1 106 ? -2.132 -10.216 -14.701 1.00 78.38 106 PHE A O 1
ATOM 847 N N . ARG A 1 107 ? -2.883 -10.851 -16.718 1.00 79.44 107 ARG A N 1
ATOM 848 C CA . ARG A 1 107 ? -1.569 -10.819 -17.374 1.00 79.44 107 ARG A CA 1
ATOM 849 C C . ARG A 1 107 ? -0.938 -9.423 -17.394 1.00 79.44 107 ARG A C 1
ATOM 851 O O . ARG A 1 107 ? 0.281 -9.314 -17.461 1.00 79.44 107 ARG A O 1
ATOM 858 N N . ILE A 1 108 ? -1.756 -8.372 -17.389 1.00 84.44 108 ILE A N 1
ATOM 859 C CA . ILE A 1 108 ? -1.316 -6.976 -17.340 1.00 84.44 108 ILE A CA 1
ATOM 860 C C . ILE A 1 108 ? -2.092 -6.285 -16.225 1.00 84.44 108 ILE A C 1
ATOM 862 O O . ILE A 1 108 ? -3.324 -6.283 -16.235 1.00 84.44 108 ILE A O 1
ATOM 866 N N . PHE A 1 109 ? -1.372 -5.689 -15.285 1.00 85.88 109 PHE A N 1
ATOM 867 C CA . PHE A 1 109 ? -1.945 -4.962 -14.158 1.00 85.88 109 PHE A CA 1
ATOM 868 C C . PHE A 1 109 ? -1.050 -3.781 -13.779 1.00 85.88 109 PHE A C 1
ATOM 870 O O . PHE A 1 109 ? 0.053 -3.624 -14.302 1.00 85.88 109 PHE A O 1
ATOM 877 N N . SER A 1 110 ? -1.531 -2.928 -12.882 1.00 88.06 110 SER A N 1
ATOM 878 C CA . SER A 1 110 ? -0.776 -1.791 -12.362 1.00 88.06 110 SER A CA 1
ATOM 879 C C . SER A 1 110 ? -0.687 -1.829 -10.844 1.00 88.06 110 SER A C 1
ATOM 881 O O . SER A 1 110 ? -1.661 -2.190 -10.183 1.00 88.06 110 SER A O 1
ATOM 883 N N . ILE A 1 111 ? 0.451 -1.399 -10.304 1.00 89.69 111 ILE A N 1
ATOM 884 C CA . ILE A 1 111 ? 0.646 -1.161 -8.875 1.00 89.69 111 ILE A CA 1
ATOM 885 C C . ILE A 1 111 ? 0.932 0.324 -8.685 1.00 89.69 111 ILE A C 1
ATOM 887 O O . ILE A 1 111 ? 1.916 0.831 -9.218 1.00 89.69 111 ILE A O 1
ATOM 891 N N . SER A 1 112 ? 0.105 1.022 -7.915 1.00 90.00 112 SER A N 1
ATOM 892 C CA . SER A 1 112 ? 0.434 2.365 -7.443 1.00 90.00 112 SER A CA 1
ATOM 893 C C . SER A 1 112 ? 1.199 2.273 -6.129 1.00 90.00 112 SER A C 1
ATOM 895 O O . SER A 1 112 ? 0.719 1.639 -5.187 1.00 90.00 112 SER A O 1
ATOM 897 N N . LEU A 1 113 ? 2.353 2.927 -6.080 1.00 91.50 113 LEU A N 1
ATOM 898 C CA . LEU A 1 113 ? 3.169 3.118 -4.894 1.00 91.50 113 LEU A CA 1
ATOM 899 C C . LEU A 1 113 ? 2.958 4.537 -4.382 1.00 91.50 113 LEU A C 1
ATOM 901 O O . LEU A 1 113 ? 3.283 5.506 -5.071 1.00 91.50 113 LEU A O 1
ATOM 905 N N . ASP A 1 114 ? 2.424 4.640 -3.175 1.00 88.75 114 ASP A N 1
ATOM 906 C CA . ASP A 1 114 ? 2.409 5.881 -2.421 1.00 88.75 114 ASP A CA 1
ATOM 907 C C . ASP A 1 114 ? 3.479 5.811 -1.330 1.00 88.75 114 ASP A C 1
ATOM 909 O O . ASP A 1 114 ? 3.587 4.825 -0.596 1.00 88.75 114 ASP A O 1
ATOM 913 N N . CYS A 1 115 ? 4.313 6.842 -1.261 1.00 86.56 115 CYS A N 1
ATOM 914 C CA . CYS A 1 115 ? 5.473 6.882 -0.385 1.00 86.56 115 CYS A CA 1
ATOM 915 C C . CYS A 1 115 ? 5.345 8.045 0.587 1.00 86.56 115 CYS A C 1
ATOM 917 O O . CYS A 1 115 ? 5.263 9.206 0.196 1.00 86.56 115 CYS A O 1
ATOM 919 N N . GLY A 1 116 ? 5.377 7.722 1.877 1.00 84.44 116 GLY A N 1
ATOM 920 C CA . GLY A 1 116 ? 5.289 8.698 2.954 1.00 84.44 116 GLY A CA 1
ATOM 921 C C . GLY A 1 116 ? 6.511 8.617 3.851 1.00 84.44 116 GLY A C 1
ATOM 922 O O . GLY A 1 116 ? 6.928 7.530 4.244 1.00 84.44 116 GLY A O 1
ATOM 923 N N . THR A 1 117 ? 7.073 9.765 4.218 1.00 84.69 117 THR A N 1
ATOM 924 C CA . THR A 1 117 ? 8.143 9.832 5.218 1.00 84.69 117 THR A CA 1
ATOM 925 C C . THR A 1 117 ? 7.627 10.514 6.472 1.00 84.69 117 THR A C 1
ATOM 927 O O . THR A 1 117 ? 7.117 11.629 6.406 1.00 84.69 117 THR A O 1
ATOM 930 N N . HIS A 1 118 ? 7.792 9.861 7.618 1.00 85.94 118 HIS A N 1
ATOM 931 C CA . HIS A 1 118 ? 7.531 10.451 8.923 1.00 85.94 118 HIS A CA 1
ATOM 932 C C . HIS A 1 118 ? 8.735 10.221 9.838 1.00 85.94 118 HIS A C 1
ATOM 934 O O . HIS A 1 118 ? 9.032 9.092 10.242 1.00 85.94 118 HIS A O 1
ATOM 940 N N . SER A 1 119 ? 9.431 11.309 10.177 1.00 86.56 119 SER A N 1
ATOM 941 C CA . SER A 1 119 ? 10.714 11.263 10.891 1.00 86.56 119 SER A CA 1
ATOM 942 C C . SER A 1 119 ? 11.732 10.385 10.138 1.00 86.56 119 SER A C 1
ATOM 944 O O . SER A 1 119 ? 12.003 10.647 8.972 1.00 86.56 119 SER A O 1
ATOM 946 N N . SER A 1 120 ? 12.286 9.346 10.771 1.00 84.19 120 SER A N 1
ATOM 947 C CA . SER A 1 120 ? 13.245 8.405 10.170 1.00 84.19 120 SER A CA 1
ATOM 948 C C . SER A 1 120 ? 12.597 7.160 9.555 1.00 84.19 120 SER A C 1
ATOM 950 O O . SER A 1 120 ? 13.284 6.172 9.295 1.00 84.19 120 SER A O 1
ATOM 952 N N . ARG A 1 121 ? 11.269 7.153 9.390 1.00 84.44 121 ARG A N 1
ATOM 953 C CA . ARG A 1 121 ? 10.538 6.015 8.828 1.00 84.44 121 ARG A CA 1
ATOM 954 C C . ARG A 1 121 ? 9.908 6.379 7.499 1.00 84.44 121 ARG A C 1
ATOM 956 O O . ARG A 1 121 ? 9.233 7.398 7.377 1.00 84.44 121 ARG A O 1
ATOM 963 N N . HIS A 1 122 ? 10.086 5.485 6.542 1.00 85.31 122 HIS A N 1
ATOM 964 C CA . HIS A 1 122 ? 9.604 5.607 5.181 1.00 85.31 122 HIS A CA 1
ATOM 965 C C . HIS A 1 122 ? 8.619 4.469 4.913 1.00 85.31 122 HIS A C 1
ATOM 967 O O . HIS A 1 122 ? 8.994 3.293 4.872 1.00 85.31 122 HIS A O 1
ATOM 973 N N . GLY A 1 123 ? 7.345 4.825 4.793 1.00 86.81 123 GLY A N 1
ATOM 974 C CA . GLY A 1 123 ? 6.268 3.921 4.423 1.00 86.81 123 GLY A CA 1
ATOM 975 C C . GLY A 1 123 ? 6.141 3.816 2.908 1.00 86.81 123 GLY A C 1
ATOM 976 O O . GLY A 1 123 ? 6.158 4.830 2.211 1.00 86.81 123 GLY A O 1
ATOM 977 N N . LEU A 1 124 ? 5.992 2.588 2.429 1.00 87.75 124 LEU A N 1
ATOM 978 C CA . LEU A 1 124 ? 5.603 2.235 1.076 1.00 87.75 124 LEU A CA 1
ATOM 979 C C . LEU A 1 124 ? 4.209 1.614 1.143 1.00 87.75 124 LEU A C 1
ATOM 981 O O . LEU A 1 124 ? 4.037 0.533 1.707 1.00 87.75 124 LEU A O 1
ATOM 985 N N . PHE A 1 125 ? 3.224 2.302 0.584 1.00 87.88 125 PHE A N 1
ATOM 986 C CA . PHE A 1 125 ? 1.841 1.857 0.506 1.00 87.88 125 PHE A CA 1
ATOM 987 C C . PHE A 1 125 ? 1.563 1.438 -0.927 1.00 87.88 125 PHE A C 1
ATOM 989 O O . PHE A 1 125 ? 1.813 2.194 -1.865 1.00 87.88 125 PHE A O 1
ATOM 996 N N . SER A 1 126 ? 1.062 0.225 -1.105 1.00 86.94 126 SER A N 1
ATOM 997 C CA . SER A 1 126 ? 0.876 -0.355 -2.427 1.00 86.94 126 SER A CA 1
ATOM 998 C C . SER A 1 126 ? -0.576 -0.749 -2.645 1.00 86.94 126 SER A C 1
ATOM 1000 O O . SER A 1 126 ? -1.200 -1.404 -1.808 1.00 86.94 126 SER A O 1
ATOM 1002 N N . CYS A 1 127 ? -1.112 -0.351 -3.795 1.00 87.00 127 CYS A N 1
ATOM 1003 C CA . CYS A 1 127 ? -2.434 -0.758 -4.255 1.00 87.00 127 CYS A CA 1
ATOM 1004 C C . CYS A 1 127 ? -2.311 -1.353 -5.651 1.00 87.00 127 CYS A C 1
ATOM 1006 O O . CYS A 1 127 ? -1.646 -0.783 -6.516 1.00 87.00 127 CYS A O 1
ATOM 1008 N N . VAL A 1 128 ? -2.984 -2.476 -5.877 1.00 84.94 128 VAL A N 1
ATOM 1009 C CA . VAL A 1 128 ? -3.063 -3.119 -7.185 1.00 84.94 128 VAL A CA 1
ATOM 1010 C C . VAL A 1 128 ? -4.380 -2.765 -7.869 1.00 84.94 128 VAL A C 1
ATOM 1012 O O . VAL A 1 128 ? -5.424 -2.631 -7.228 1.00 84.94 128 VAL A O 1
ATOM 1015 N N . CYS A 1 129 ? -4.325 -2.590 -9.184 1.00 83.19 129 CYS A N 1
ATOM 1016 C CA . CYS A 1 129 ? -5.480 -2.305 -10.022 1.00 83.19 129 CYS A CA 1
ATOM 1017 C C . CYS A 1 129 ? -5.299 -2.934 -11.407 1.00 83.19 129 CYS A C 1
ATOM 1019 O O . CYS A 1 129 ? -4.177 -3.148 -11.872 1.00 83.19 129 CYS A O 1
ATOM 1021 N N . ASN A 1 130 ? -6.409 -3.221 -12.081 1.00 77.94 130 ASN A N 1
ATOM 1022 C CA . ASN A 1 130 ? -6.407 -3.563 -13.495 1.00 77.94 130 ASN A CA 1
ATOM 1023 C C . ASN A 1 130 ? -6.755 -2.284 -14.269 1.00 77.94 130 ASN A C 1
ATOM 1025 O O . ASN A 1 130 ? -7.872 -1.789 -14.122 1.00 77.94 130 ASN A O 1
ATOM 1029 N N . PRO A 1 131 ? -5.863 -1.771 -15.132 1.00 65.56 131 PRO A N 1
ATOM 1030 C CA . PRO A 1 131 ? -6.103 -0.519 -15.848 1.00 65.56 131 PRO A CA 1
ATOM 1031 C C . PRO A 1 131 ? -7.326 -0.564 -16.784 1.00 65.56 131 PRO A C 1
ATOM 1033 O O . PRO A 1 131 ? -7.882 0.480 -17.108 1.00 65.56 131 PRO A O 1
ATOM 1036 N N . GLY A 1 132 ? -7.783 -1.753 -17.193 1.00 66.69 132 GLY A N 1
ATOM 1037 C CA . GLY A 1 132 ? -9.014 -1.950 -17.966 1.00 66.69 132 GLY A CA 1
ATOM 1038 C C . GLY A 1 132 ? -10.294 -2.084 -17.127 1.00 66.69 132 GLY A C 1
ATOM 1039 O O . GLY A 1 132 ? -11.378 -2.169 -17.699 1.00 66.69 132 GLY A O 1
ATOM 1040 N N . LYS A 1 133 ? -10.197 -2.125 -15.790 1.00 66.56 133 LYS A N 1
ATOM 1041 C CA . LYS A 1 133 ? -11.333 -2.179 -14.853 1.00 66.56 133 LYS A CA 1
ATOM 1042 C C . LYS A 1 133 ? -11.164 -1.081 -13.801 1.00 66.56 133 LYS A C 1
ATOM 1044 O O . LYS A 1 133 ? -10.593 -1.295 -12.736 1.00 66.56 133 LYS A O 1
ATOM 1049 N N . THR A 1 134 ? -11.638 0.114 -14.139 1.00 56.44 134 THR A N 1
ATOM 1050 C CA . THR A 1 134 ? -11.391 1.375 -13.417 1.00 56.44 134 THR A CA 1
ATOM 1051 C C . THR A 1 134 ? -11.953 1.435 -11.989 1.00 56.44 134 THR A C 1
ATOM 1053 O O . THR A 1 134 ? -11.689 2.393 -11.269 1.00 56.44 134 THR A O 1
ATOM 1056 N N . ASP A 1 135 ? -12.728 0.438 -11.562 1.00 62.16 135 ASP A N 1
ATOM 1057 C CA . ASP A 1 135 ? -13.480 0.403 -10.305 1.00 62.16 135 ASP A CA 1
ATOM 1058 C C . ASP A 1 135 ? -12.879 -0.514 -9.222 1.00 62.16 135 ASP A C 1
ATOM 1060 O O . ASP A 1 135 ? -13.405 -0.568 -8.111 1.00 62.16 135 ASP A O 1
ATOM 1064 N N . ARG A 1 136 ? -11.773 -1.224 -9.493 1.00 67.00 136 ARG A N 1
ATOM 1065 C CA . ARG A 1 136 ? -11.213 -2.217 -8.556 1.00 67.00 136 ARG A CA 1
ATOM 1066 C C . ARG A 1 136 ? -9.769 -1.921 -8.173 1.00 67.00 136 ARG A C 1
ATOM 1068 O O . ARG A 1 136 ? -8.848 -2.580 -8.645 1.00 67.00 136 ARG A O 1
ATOM 1075 N N . HIS A 1 137 ? -9.596 -0.969 -7.261 1.00 74.56 137 HIS A N 1
ATOM 1076 C CA . HIS A 1 137 ? -8.347 -0.826 -6.517 1.00 74.56 137 HIS A CA 1
ATOM 1077 C C . HIS A 1 137 ? -8.406 -1.735 -5.293 1.00 74.56 137 HIS A C 1
ATOM 1079 O O . HIS A 1 137 ? -9.347 -1.656 -4.501 1.00 74.56 137 HIS A O 1
ATOM 1085 N N . GLN A 1 138 ? -7.412 -2.599 -5.143 1.00 75.12 138 GLN A N 1
ATOM 1086 C CA . GLN A 1 138 ? -7.250 -3.416 -3.952 1.00 75.12 138 GLN A CA 1
ATOM 1087 C C . GLN A 1 138 ? -5.987 -2.979 -3.234 1.00 75.12 138 GLN A C 1
ATOM 1089 O O . GLN A 1 138 ? -4.903 -2.943 -3.817 1.00 75.12 138 GLN A O 1
ATOM 1094 N N . PHE A 1 139 ? -6.148 -2.624 -1.963 1.00 73.62 139 PHE A N 1
ATOM 1095 C CA . PHE A 1 139 ? -5.009 -2.392 -1.098 1.00 73.62 139 PHE A CA 1
ATOM 1096 C C . PHE A 1 139 ? -4.219 -3.697 -0.969 1.00 73.62 139 PHE A C 1
ATOM 1098 O O . PHE A 1 139 ? -4.803 -4.746 -0.696 1.00 73.62 139 PHE A O 1
ATOM 1105 N N . PHE A 1 140 ? -2.916 -3.623 -1.217 1.00 72.50 140 PHE A N 1
ATOM 1106 C CA . PHE A 1 140 ? -2.059 -4.791 -1.347 1.00 72.50 140 PHE A CA 1
ATOM 1107 C C . PHE A 1 140 ? -1.160 -4.959 -0.117 1.00 72.50 140 PHE A C 1
ATOM 1109 O O . PHE A 1 140 ? -1.253 -5.982 0.560 1.00 72.50 140 PHE A O 1
ATOM 1116 N N . ASP A 1 141 ? -0.335 -3.957 0.206 1.00 72.81 141 ASP A N 1
ATOM 1117 C CA . ASP A 1 141 ? 0.599 -4.032 1.337 1.00 72.81 141 ASP A CA 1
ATOM 1118 C C . ASP A 1 141 ? 1.064 -2.650 1.834 1.00 72.81 141 ASP A C 1
ATOM 1120 O O . ASP A 1 141 ? 1.088 -1.675 1.073 1.00 72.81 141 ASP A O 1
ATOM 1124 N N . THR A 1 142 ? 1.454 -2.579 3.114 1.00 80.31 142 THR A N 1
ATOM 1125 C CA . THR A 1 142 ? 2.222 -1.467 3.700 1.00 80.31 142 THR A CA 1
ATOM 1126 C C . THR A 1 142 ? 3.550 -1.990 4.228 1.00 80.31 142 THR A C 1
ATOM 1128 O O . THR A 1 142 ? 3.581 -2.710 5.229 1.00 80.31 142 THR A O 1
ATOM 1131 N N . THR A 1 143 ? 4.654 -1.504 3.667 1.00 83.00 143 THR A N 1
ATOM 1132 C CA . THR A 1 143 ? 5.996 -1.810 4.170 1.00 83.00 143 THR A CA 1
ATOM 1133 C C . THR A 1 143 ? 6.624 -0.562 4.764 1.00 83.00 143 THR A C 1
ATOM 1135 O O . THR A 1 143 ? 6.650 0.493 4.138 1.00 83.00 143 THR A O 1
ATOM 1138 N N . ILE A 1 144 ? 7.144 -0.666 5.986 1.00 83.94 144 ILE A N 1
ATOM 1139 C CA . ILE A 1 144 ? 7.834 0.439 6.656 1.00 83.94 144 ILE A CA 1
ATOM 1140 C C . ILE A 1 144 ? 9.308 0.077 6.775 1.00 83.94 144 ILE A C 1
ATOM 1142 O O . ILE A 1 144 ? 9.646 -0.943 7.372 1.00 83.94 144 ILE A O 1
ATOM 1146 N N . SER A 1 145 ? 10.171 0.950 6.266 1.00 83.06 145 SER A N 1
ATOM 1147 C CA . SER A 1 145 ? 11.620 0.817 6.379 1.00 83.06 145 SER A CA 1
ATOM 1148 C C . SER A 1 145 ? 12.252 2.102 6.914 1.00 83.06 145 SER A C 1
ATOM 1150 O O . SER A 1 145 ? 11.650 3.176 6.874 1.00 83.06 145 SER A O 1
ATOM 1152 N N . THR A 1 146 ? 13.470 2.001 7.440 1.00 83.06 146 THR A N 1
ATOM 1153 C CA . THR A 1 146 ? 14.309 3.163 7.772 1.00 83.06 146 THR A CA 1
ATOM 1154 C C . THR A 1 146 ? 15.030 3.725 6.551 1.00 83.06 146 THR A C 1
ATOM 1156 O O . THR A 1 146 ? 15.534 4.841 6.615 1.00 83.06 146 THR A O 1
ATOM 1159 N N . ASN A 1 147 ? 15.073 2.980 5.442 1.00 82.94 147 ASN A N 1
ATOM 1160 C CA . ASN A 1 147 ? 15.574 3.443 4.151 1.00 82.94 147 ASN A CA 1
ATOM 1161 C C . ASN A 1 147 ? 14.998 2.595 3.002 1.00 82.94 147 ASN A C 1
ATOM 1163 O O . ASN A 1 147 ? 14.648 1.436 3.211 1.00 82.94 147 ASN A O 1
ATOM 1167 N N . TRP A 1 148 ? 14.934 3.157 1.797 1.00 88.56 148 TRP A N 1
ATOM 1168 C CA . TRP A 1 148 ? 14.554 2.435 0.581 1.00 88.56 148 TRP A CA 1
ATOM 1169 C C . TRP A 1 148 ? 15.629 2.611 -0.492 1.00 88.56 148 TRP A C 1
ATOM 1171 O O . TRP A 1 148 ? 15.640 3.592 -1.241 1.00 88.56 148 TRP A O 1
ATOM 1181 N N . THR A 1 149 ? 16.551 1.654 -0.553 1.00 91.81 149 THR A N 1
ATOM 1182 C CA . THR A 1 149 ? 17.527 1.523 -1.641 1.00 91.81 149 THR A CA 1
ATOM 1183 C C . THR A 1 149 ? 16.872 0.933 -2.892 1.00 91.81 149 THR A C 1
ATOM 1185 O O . THR A 1 149 ? 15.719 0.496 -2.865 1.00 91.81 149 THR A O 1
ATOM 1188 N N . TYR A 1 150 ? 17.581 0.928 -4.025 1.00 89.69 150 TYR A N 1
ATOM 1189 C CA . TYR A 1 150 ? 17.023 0.322 -5.238 1.00 89.69 150 TYR A CA 1
ATOM 1190 C C . TYR A 1 150 ? 16.937 -1.208 -5.111 1.00 89.69 150 TYR A C 1
ATOM 1192 O O . TYR A 1 150 ? 16.011 -1.808 -5.652 1.00 89.69 150 TYR A O 1
ATOM 1200 N N . GLU A 1 151 ? 17.854 -1.831 -4.364 1.00 90.00 151 GLU A N 1
ATOM 1201 C CA . GLU A 1 151 ? 17.816 -3.252 -4.020 1.00 90.00 151 GLU A CA 1
ATOM 1202 C C . GLU A 1 151 ? 16.609 -3.595 -3.143 1.00 90.00 151 GLU A C 1
ATOM 1204 O O . GLU A 1 151 ? 15.993 -4.640 -3.349 1.00 90.00 151 GLU A O 1
ATOM 1209 N N . ASP A 1 152 ? 16.228 -2.710 -2.215 1.00 90.25 152 ASP A N 1
ATOM 1210 C CA . ASP A 1 152 ? 15.042 -2.909 -1.373 1.00 90.25 152 ASP A CA 1
ATOM 1211 C C . ASP A 1 152 ? 13.762 -2.914 -2.213 1.00 90.25 152 ASP A C 1
ATOM 1213 O O . ASP A 1 152 ? 12.907 -3.777 -2.028 1.00 90.25 152 ASP A O 1
ATOM 1217 N N . TYR A 1 153 ? 13.640 -1.997 -3.179 1.00 89.50 153 TYR A N 1
ATOM 1218 C CA . TYR A 1 153 ? 12.504 -1.983 -4.104 1.00 89.50 153 TYR A CA 1
ATOM 1219 C C . TYR A 1 153 ? 12.447 -3.236 -4.979 1.00 89.50 153 TYR A C 1
ATOM 1221 O O . TYR A 1 153 ? 11.369 -3.799 -5.173 1.00 89.50 153 TYR A O 1
ATOM 1229 N N . HIS A 1 154 ? 13.597 -3.681 -5.485 1.00 86.50 154 HIS A N 1
ATOM 1230 C CA . HIS A 1 154 ? 13.687 -4.900 -6.281 1.00 86.50 154 HIS A CA 1
ATOM 1231 C C . HIS A 1 154 ? 13.281 -6.129 -5.457 1.00 86.50 154 HIS A C 1
ATOM 1233 O O . HIS A 1 154 ? 12.396 -6.880 -5.854 1.00 86.50 154 HIS A O 1
ATOM 1239 N N . THR A 1 155 ? 13.852 -6.271 -4.257 1.00 87.31 155 THR A N 1
ATOM 1240 C CA . THR A 1 155 ? 13.553 -7.364 -3.320 1.00 87.31 155 THR A CA 1
ATOM 1241 C C . THR A 1 155 ? 12.088 -7.356 -2.899 1.00 87.31 155 THR A C 1
ATOM 1243 O O . THR A 1 155 ? 11.454 -8.407 -2.831 1.00 87.31 155 THR A O 1
ATOM 1246 N N . TRP A 1 156 ? 11.527 -6.174 -2.635 1.00 87.56 156 TRP A N 1
ATOM 1247 C CA . TRP A 1 156 ? 10.111 -6.023 -2.326 1.00 87.56 156 TRP A CA 1
ATOM 1248 C C . TRP A 1 156 ? 9.237 -6.512 -3.484 1.00 87.56 156 TRP A C 1
ATOM 1250 O O . TRP A 1 156 ? 8.345 -7.327 -3.251 1.00 87.56 156 TRP A O 1
ATOM 1260 N N . PHE A 1 157 ? 9.512 -6.095 -4.724 1.00 85.06 157 PHE A N 1
ATOM 1261 C CA . PHE A 1 157 ? 8.728 -6.540 -5.878 1.00 85.06 157 PHE A CA 1
ATOM 1262 C C . PHE A 1 157 ? 8.855 -8.056 -6.105 1.00 85.06 157 PHE A C 1
ATOM 1264 O O . PHE A 1 157 ? 7.852 -8.735 -6.324 1.00 85.06 157 PHE A O 1
ATOM 1271 N N . ASP A 1 158 ? 10.063 -8.604 -5.978 1.00 83.00 158 ASP A N 1
ATOM 1272 C CA . ASP A 1 158 ? 10.313 -10.046 -6.082 1.00 83.00 158 ASP A CA 1
ATOM 1273 C C . ASP A 1 158 ? 9.568 -10.843 -5.005 1.00 83.00 158 ASP A C 1
ATOM 1275 O O . ASP A 1 158 ? 9.044 -11.926 -5.277 1.00 83.00 158 ASP A O 1
ATOM 1279 N N . SER A 1 159 ? 9.457 -10.294 -3.790 1.00 81.62 159 SER A N 1
ATOM 1280 C CA . SER A 1 159 ? 8.735 -10.934 -2.684 1.00 81.62 159 SER A CA 1
ATOM 1281 C C . SER A 1 159 ? 7.237 -11.100 -2.951 1.00 81.62 159 SER A C 1
ATOM 1283 O O . SER A 1 159 ? 6.599 -11.956 -2.337 1.00 81.62 159 SER A O 1
ATOM 1285 N N . LEU A 1 160 ? 6.683 -10.343 -3.906 1.00 79.12 160 LEU A N 1
ATOM 1286 C CA . LEU A 1 160 ? 5.293 -10.492 -4.331 1.00 79.12 160 LEU A CA 1
ATOM 1287 C C . LEU A 1 160 ? 5.071 -11.788 -5.120 1.00 79.12 160 LEU A C 1
ATOM 1289 O O . LEU A 1 160 ? 3.928 -12.177 -5.333 1.00 79.12 160 LEU A O 1
ATOM 1293 N N . ASN A 1 161 ? 6.142 -12.459 -5.561 1.00 78.00 161 ASN A N 1
ATOM 1294 C CA . ASN A 1 161 ? 6.099 -13.744 -6.259 1.00 78.00 161 ASN A CA 1
ATOM 1295 C C . ASN A 1 161 ? 5.110 -13.769 -7.444 1.00 78.00 161 ASN A C 1
ATOM 1297 O O . ASN A 1 161 ? 4.435 -14.767 -7.703 1.00 78.00 161 ASN A O 1
ATOM 1301 N N . VAL A 1 162 ? 5.004 -12.646 -8.159 1.00 79.25 162 VAL A N 1
ATOM 1302 C CA . VAL A 1 162 ? 4.136 -12.508 -9.332 1.00 79.25 162 VAL A CA 1
ATOM 1303 C C . VAL A 1 162 ? 4.645 -13.412 -10.455 1.00 79.25 162 VAL A C 1
ATOM 1305 O O . VAL A 1 162 ? 5.850 -13.593 -10.643 1.00 79.25 162 VAL A O 1
ATOM 1308 N N . ASN A 1 163 ? 3.723 -13.961 -11.249 1.00 79.19 163 ASN A N 1
ATOM 1309 C CA . ASN A 1 163 ? 4.077 -14.749 -12.421 1.00 79.19 163 ASN A CA 1
ATOM 1310 C C . ASN A 1 163 ? 4.993 -13.955 -13.373 1.00 79.19 163 ASN A C 1
ATOM 1312 O O . ASN A 1 163 ? 4.639 -12.887 -13.865 1.00 79.19 163 ASN A O 1
ATOM 1316 N N . LYS A 1 164 ? 6.150 -14.537 -13.696 1.00 78.31 164 LYS A N 1
ATOM 1317 C CA . LYS A 1 164 ? 7.206 -13.945 -14.533 1.00 78.31 164 LYS A CA 1
ATOM 1318 C C . LYS A 1 164 ? 6.784 -13.598 -15.971 1.00 78.31 164 LYS A C 1
ATOM 1320 O O . LYS A 1 164 ? 7.484 -12.861 -16.667 1.00 78.31 164 LYS A O 1
ATOM 1325 N N . ASN A 1 165 ? 5.650 -14.132 -16.425 1.00 78.88 165 ASN A N 1
ATOM 1326 C CA . ASN A 1 165 ? 5.054 -13.838 -17.729 1.00 78.88 165 ASN A CA 1
ATOM 1327 C C . ASN A 1 165 ? 4.039 -12.679 -17.693 1.00 78.88 165 ASN A C 1
ATOM 1329 O O . ASN A 1 165 ? 3.453 -12.361 -18.734 1.00 78.88 165 ASN A O 1
ATOM 1333 N N . HIS A 1 166 ? 3.779 -12.099 -16.517 1.00 83.44 166 HIS A N 1
ATOM 1334 C CA . HIS A 1 166 ? 2.859 -10.977 -16.336 1.00 83.44 166 HIS A CA 1
ATOM 1335 C C . HIS A 1 166 ? 3.617 -9.656 -16.342 1.00 83.44 166 HIS A C 1
ATOM 1337 O O . HIS A 1 166 ? 4.751 -9.588 -15.876 1.00 83.44 166 HIS A O 1
ATOM 1343 N N . VAL A 1 167 ? 2.958 -8.610 -16.837 1.00 84.00 167 VAL A N 1
ATOM 1344 C CA . VAL A 1 167 ? 3.477 -7.242 -16.893 1.00 84.00 167 VAL A CA 1
ATOM 1345 C C . VAL A 1 167 ? 2.839 -6.408 -15.788 1.00 84.00 167 VAL A C 1
ATOM 1347 O O . VAL A 1 167 ? 1.612 -6.304 -15.714 1.00 84.00 167 VAL A O 1
ATOM 1350 N N . ALA A 1 168 ? 3.675 -5.767 -14.976 1.00 87.50 168 ALA A N 1
ATOM 1351 C CA . ALA A 1 168 ? 3.254 -4.838 -13.938 1.00 87.50 168 ALA A CA 1
ATOM 1352 C C . ALA A 1 168 ? 3.640 -3.399 -14.314 1.00 87.50 168 ALA A C 1
ATOM 1354 O O . ALA A 1 168 ? 4.819 -3.060 -14.419 1.00 87.50 168 ALA A O 1
ATOM 1355 N N . GLY A 1 169 ? 2.650 -2.528 -14.496 1.00 89.50 169 GLY A N 1
ATOM 1356 C CA . GLY A 1 169 ? 2.860 -1.084 -14.572 1.00 89.50 169 GLY A CA 1
ATOM 1357 C C . GLY A 1 169 ? 2.999 -0.503 -13.167 1.00 89.50 169 GLY A C 1
ATOM 1358 O O . GLY A 1 169 ? 2.004 -0.385 -12.457 1.00 89.50 169 GLY A O 1
ATOM 1359 N N . VAL A 1 170 ? 4.210 -0.151 -12.747 1.00 90.69 170 VAL A N 1
ATOM 1360 C CA . VAL A 1 170 ? 4.456 0.410 -11.415 1.00 90.69 170 VAL A CA 1
ATOM 1361 C C . VAL A 1 170 ? 4.425 1.930 -11.488 1.00 90.69 170 VAL A C 1
ATOM 1363 O O . VAL A 1 170 ? 5.253 2.534 -12.164 1.00 90.69 170 VAL A O 1
ATOM 1366 N N . VAL A 1 171 ? 3.472 2.549 -10.795 1.00 91.69 171 VAL A N 1
ATOM 1367 C CA . VAL A 1 171 ? 3.305 4.003 -10.731 1.00 91.69 171 VAL A CA 1
ATOM 1368 C C . VAL A 1 171 ? 3.894 4.516 -9.421 1.00 91.69 171 VAL A C 1
ATOM 1370 O O . VAL A 1 171 ? 3.428 4.111 -8.363 1.00 91.69 171 VAL A O 1
ATOM 1373 N N . GLY A 1 172 ? 4.884 5.407 -9.473 1.00 92.12 172 GLY A N 1
ATOM 1374 C CA . GLY A 1 172 ? 5.534 5.966 -8.277 1.00 92.12 172 GLY A CA 1
ATOM 1375 C C . GLY A 1 172 ? 5.980 7.417 -8.459 1.00 92.12 172 GLY A C 1
ATOM 1376 O O . GLY A 1 172 ? 5.861 7.985 -9.543 1.00 92.12 172 GLY A O 1
ATOM 1377 N N . ASP A 1 173 ? 6.485 8.044 -7.401 1.00 89.19 173 ASP A N 1
ATOM 1378 C CA . ASP A 1 173 ? 6.855 9.472 -7.367 1.00 89.19 173 ASP A CA 1
ATOM 1379 C C . ASP A 1 173 ? 8.034 9.866 -8.283 1.00 89.19 173 ASP A C 1
ATOM 1381 O O . ASP A 1 173 ? 8.198 11.037 -8.632 1.00 89.19 173 ASP A O 1
ATOM 1385 N N . GLY A 1 174 ? 8.819 8.895 -8.743 1.00 88.19 174 GLY A N 1
ATOM 1386 C CA . GLY A 1 174 ? 9.966 9.091 -9.621 1.00 88.19 174 GLY A CA 1
ATOM 1387 C C . GLY A 1 174 ? 11.308 9.179 -8.900 1.00 88.19 174 GLY A C 1
ATOM 1388 O O . GLY A 1 174 ? 12.284 9.590 -9.537 1.00 88.19 174 GLY A O 1
ATOM 1389 N N . LEU A 1 175 ? 11.390 8.796 -7.620 1.00 88.69 175 LEU A N 1
ATOM 1390 C CA . LEU A 1 175 ? 12.657 8.715 -6.890 1.00 88.69 175 LEU A CA 1
ATOM 1391 C C . LEU A 1 175 ? 13.692 7.867 -7.657 1.00 88.69 175 LEU A C 1
ATOM 1393 O O . LEU A 1 175 ? 13.354 6.788 -8.156 1.00 88.69 175 LEU A O 1
ATOM 1397 N N . PRO A 1 176 ? 14.976 8.278 -7.717 1.00 89.94 176 PRO A N 1
ATOM 1398 C CA . PRO A 1 176 ? 16.004 7.524 -8.438 1.00 89.94 176 PRO A CA 1
ATOM 1399 C C . PRO A 1 176 ? 16.108 6.056 -8.007 1.00 89.94 176 PRO A C 1
ATOM 1401 O O . PRO A 1 176 ? 16.288 5.184 -8.855 1.00 89.94 176 PRO A O 1
ATOM 1404 N N . ALA A 1 177 ? 15.946 5.774 -6.709 1.00 90.12 177 ALA A N 1
ATOM 1405 C CA . ALA A 1 177 ? 15.936 4.414 -6.175 1.00 90.12 177 ALA A CA 1
ATOM 1406 C C . ALA A 1 177 ? 14.745 3.586 -6.689 1.00 90.12 177 ALA A C 1
ATOM 1408 O O . ALA A 1 177 ? 14.946 2.445 -7.095 1.00 90.12 177 ALA A O 1
ATOM 1409 N N . GLN A 1 178 ? 13.540 4.169 -6.756 1.00 90.50 178 GLN A N 1
ATOM 1410 C CA . GLN A 1 178 ? 12.362 3.503 -7.322 1.00 90.50 178 GLN A CA 1
ATOM 1411 C C . GLN A 1 178 ? 12.569 3.182 -8.797 1.00 90.50 178 GLN A C 1
ATOM 1413 O O . GLN A 1 178 ? 12.413 2.040 -9.217 1.00 90.50 178 GLN A O 1
ATOM 1418 N N . VAL A 1 179 ? 12.966 4.185 -9.585 1.00 89.06 179 VAL A N 1
ATOM 1419 C CA . VAL A 1 179 ? 13.174 4.015 -11.027 1.00 89.06 179 VAL A CA 1
ATOM 1420 C C . VAL A 1 179 ? 14.244 2.954 -11.281 1.00 89.06 179 VAL A C 1
ATOM 1422 O O . VAL A 1 179 ? 14.049 2.080 -12.119 1.00 89.06 179 VAL A O 1
ATOM 1425 N N . LYS A 1 180 ? 15.362 2.989 -10.546 1.00 88.19 180 LYS A N 1
ATOM 1426 C CA . LYS A 1 180 ? 16.445 2.012 -10.706 1.00 88.19 180 LYS A CA 1
ATOM 1427 C C . LYS A 1 180 ? 16.037 0.600 -10.271 1.00 88.19 180 LYS A C 1
ATOM 1429 O O . LYS A 1 180 ? 16.449 -0.351 -10.922 1.00 88.19 180 LYS A O 1
ATOM 1434 N N . GLY A 1 181 ? 15.258 0.469 -9.198 1.00 88.38 181 GLY A N 1
ATOM 1435 C CA . GLY A 1 181 ? 14.856 -0.826 -8.643 1.00 88.38 181 GLY A CA 1
ATOM 1436 C C . GLY A 1 181 ? 13.653 -1.471 -9.332 1.00 88.38 181 GLY A C 1
ATOM 1437 O O . GLY A 1 181 ? 13.459 -2.672 -9.188 1.00 88.38 181 GLY A O 1
ATOM 1438 N N . LEU A 1 182 ? 12.838 -0.687 -10.053 1.00 89.00 182 LEU A N 1
ATOM 1439 C CA . LEU A 1 182 ? 11.531 -1.126 -10.567 1.00 89.00 182 LEU A CA 1
ATOM 1440 C C . LEU A 1 182 ? 11.329 -0.875 -12.066 1.00 89.00 182 LEU A C 1
ATOM 1442 O O . LEU A 1 182 ? 10.329 -1.329 -12.615 1.00 89.00 182 LEU A O 1
ATOM 1446 N N . CYS A 1 183 ? 12.220 -0.163 -12.760 1.00 85.69 183 CYS A N 1
ATOM 1447 C CA . CYS A 1 183 ? 12.133 0.005 -14.214 1.00 85.69 183 CYS A CA 1
ATOM 1448 C C . CYS A 1 183 ? 12.953 -1.081 -14.918 1.00 85.69 183 CYS A C 1
ATOM 1450 O O . CYS A 1 183 ? 14.129 -0.890 -15.235 1.00 85.69 183 CYS A O 1
ATOM 1452 N N . HIS A 1 184 ? 12.330 -2.235 -15.155 1.00 77.12 184 HIS A N 1
ATOM 1453 C CA . HIS A 1 184 ? 12.985 -3.372 -15.799 1.00 77.12 184 HIS A CA 1
ATOM 1454 C C . HIS A 1 184 ? 12.756 -3.417 -17.313 1.00 77.12 184 HIS A C 1
ATOM 1456 O O . HIS A 1 184 ? 13.330 -4.269 -17.981 1.00 77.12 184 HIS A O 1
ATOM 1462 N N . TRP A 1 185 ? 11.954 -2.513 -17.878 1.00 73.88 185 TRP A N 1
ATOM 1463 C CA . TRP A 1 185 ? 11.751 -2.383 -19.323 1.00 73.88 185 TRP A CA 1
ATOM 1464 C C . TRP A 1 185 ? 12.480 -1.162 -19.887 1.00 73.88 185 TRP A C 1
ATOM 1466 O O . TRP A 1 185 ? 12.368 -0.049 -19.372 1.00 73.88 185 TRP A O 1
ATOM 1476 N N . ARG A 1 186 ? 13.215 -1.378 -20.978 1.00 68.25 186 ARG A N 1
ATOM 1477 C CA . ARG A 1 186 ? 13.800 -0.342 -21.837 1.00 68.25 186 ARG A CA 1
ATOM 1478 C C . ARG A 1 186 ? 13.062 -0.311 -23.178 1.00 68.25 186 ARG A C 1
ATOM 1480 O O . ARG A 1 186 ? 12.328 -1.256 -23.475 1.00 68.25 186 ARG A O 1
ATOM 1487 N N . PRO A 1 187 ? 13.247 0.739 -23.999 1.00 65.25 187 PRO A N 1
ATOM 1488 C CA . PRO A 1 187 ? 12.688 0.776 -25.352 1.00 65.25 187 PRO A CA 1
ATOM 1489 C C . PRO A 1 187 ? 13.006 -0.477 -26.185 1.00 65.25 187 PRO A C 1
ATOM 1491 O O . PRO A 1 187 ? 12.195 -0.890 -27.007 1.00 65.25 187 PRO A O 1
ATOM 1494 N N . GLU A 1 188 ? 14.153 -1.112 -25.937 1.00 68.19 188 GLU A N 1
ATOM 1495 C CA . GLU A 1 188 ? 14.632 -2.303 -26.643 1.00 68.19 188 GLU A CA 1
ATOM 1496 C C . GLU A 1 188 ? 14.105 -3.630 -26.056 1.00 68.19 188 GLU A C 1
ATOM 1498 O O . GLU A 1 188 ? 14.350 -4.691 -26.628 1.00 68.19 188 GLU A O 1
ATOM 1503 N N . GLY A 1 189 ? 13.378 -3.593 -24.932 1.00 66.44 189 GLY A N 1
ATOM 1504 C CA . GLY A 1 189 ? 12.786 -4.765 -24.283 1.00 66.44 189 GLY A CA 1
ATOM 1505 C C . GLY A 1 189 ? 13.100 -4.889 -22.788 1.00 66.44 189 GLY A C 1
ATOM 1506 O O . GLY A 1 189 ? 13.611 -3.970 -22.145 1.00 66.44 189 GLY A O 1
ATOM 1507 N N . ALA A 1 190 ? 12.758 -6.043 -22.209 1.00 68.88 190 ALA A N 1
ATOM 1508 C CA . ALA A 1 190 ? 12.985 -6.329 -20.794 1.00 68.88 190 ALA A CA 1
ATOM 1509 C C . ALA A 1 190 ? 14.480 -6.557 -20.491 1.00 68.88 190 ALA A C 1
ATOM 1511 O O . ALA A 1 190 ? 15.142 -7.351 -21.154 1.00 68.88 190 ALA A O 1
ATOM 1512 N N . LEU A 1 191 ? 14.991 -5.896 -19.450 1.00 64.44 191 LEU A N 1
ATOM 1513 C CA . LEU A 1 191 ? 16.367 -6.002 -18.949 1.00 64.44 191 LEU A CA 1
ATOM 1514 C C . LEU A 1 191 ? 16.644 -7.335 -18.250 1.00 64.44 191 LEU A C 1
ATOM 1516 O O . LEU A 1 191 ? 17.769 -7.827 -18.289 1.00 64.44 191 LEU A O 1
ATOM 1520 N N . PHE A 1 192 ? 15.627 -7.907 -17.602 1.00 64.88 192 PHE A N 1
ATOM 1521 C CA . PHE A 1 192 ? 15.751 -9.124 -16.808 1.00 64.88 192 PHE A CA 1
ATOM 1522 C C . PHE A 1 192 ? 14.691 -10.148 -17.236 1.00 64.88 192 PHE A C 1
ATOM 1524 O O . PHE A 1 192 ? 13.494 -9.838 -17.211 1.00 64.88 192 PHE A O 1
ATOM 1531 N N . PRO A 1 193 ? 15.091 -11.377 -17.617 1.00 59.97 193 PRO A N 1
ATOM 1532 C CA . PRO A 1 193 ? 14.149 -12.443 -17.929 1.00 59.97 193 PRO A CA 1
ATOM 1533 C C . PRO A 1 193 ? 13.237 -12.733 -16.733 1.00 59.97 193 PRO A C 1
ATOM 1535 O O . PRO A 1 193 ? 13.683 -13.182 -15.678 1.00 59.97 193 PRO A O 1
ATOM 1538 N N . GLY A 1 194 ? 11.940 -12.490 -16.910 1.00 58.78 194 GLY A N 1
ATOM 1539 C CA . GLY A 1 194 ? 10.917 -12.799 -15.916 1.00 58.78 194 GLY A CA 1
ATOM 1540 C C . GLY A 1 194 ? 10.570 -11.692 -14.921 1.00 58.78 194 GLY A C 1
ATOM 1541 O O . GLY A 1 194 ? 9.769 -11.938 -14.028 1.00 58.78 194 GLY A O 1
ATOM 1542 N N . LEU A 1 195 ? 11.110 -10.484 -15.085 1.00 62.66 195 LEU A N 1
ATOM 1543 C CA . LEU A 1 195 ? 10.691 -9.303 -14.330 1.00 62.66 195 LEU A CA 1
ATOM 1544 C C . LEU A 1 195 ? 10.181 -8.242 -15.299 1.00 62.66 195 LEU A C 1
ATOM 1546 O O . LEU A 1 195 ? 10.951 -7.465 -15.861 1.00 62.66 195 LEU A O 1
ATOM 1550 N N . GLN A 1 196 ? 8.870 -8.238 -15.540 1.00 76.06 196 GLN A N 1
ATOM 1551 C CA . GLN A 1 196 ? 8.261 -7.351 -16.529 1.00 76.06 196 GLN A CA 1
ATOM 1552 C C . GLN A 1 196 ? 7.607 -6.136 -15.874 1.00 76.06 196 GLN A C 1
ATOM 1554 O O . GLN A 1 196 ? 6.395 -5.945 -15.948 1.00 76.06 196 GLN A O 1
ATOM 1559 N N . THR A 1 197 ? 8.413 -5.311 -15.208 1.00 85.75 197 THR A N 1
ATOM 1560 C CA . THR A 1 197 ? 7.932 -4.051 -14.639 1.00 85.75 197 THR A CA 1
ATOM 1561 C C . THR A 1 197 ? 8.206 -2.879 -15.576 1.00 85.75 197 THR A C 1
ATOM 1563 O O . THR A 1 197 ? 9.340 -2.638 -16.005 1.00 85.75 197 THR A O 1
ATOM 1566 N N . VAL A 1 198 ? 7.154 -2.119 -15.866 1.00 87.31 198 VAL A N 1
ATOM 1567 C CA . VAL A 1 198 ? 7.228 -0.831 -16.558 1.00 87.31 198 VAL A CA 1
ATOM 1568 C C . VAL A 1 198 ? 7.024 0.254 -15.515 1.00 87.31 198 VAL A C 1
ATOM 1570 O O . VAL A 1 198 ? 5.982 0.288 -14.866 1.00 87.31 198 VAL A O 1
ATOM 1573 N N . TYR A 1 199 ? 8.003 1.140 -15.347 1.00 90.19 199 TYR A N 1
ATOM 1574 C CA . TYR A 1 199 ? 7.881 2.231 -14.387 1.00 90.19 199 TYR A CA 1
ATOM 1575 C C . TYR A 1 199 ? 7.210 3.453 -15.021 1.00 90.19 199 TYR A C 1
ATOM 1577 O O . TYR A 1 199 ? 7.629 3.934 -16.074 1.00 90.19 199 TYR A O 1
ATOM 1585 N N . ILE A 1 200 ? 6.195 3.983 -14.348 1.00 90.38 200 ILE A N 1
ATOM 1586 C CA . ILE A 1 200 ? 5.397 5.133 -14.764 1.00 90.38 200 ILE A CA 1
ATOM 1587 C C . ILE A 1 200 ? 5.514 6.198 -13.672 1.00 90.38 200 ILE A C 1
ATOM 1589 O O . ILE A 1 200 ? 5.282 5.935 -12.494 1.00 90.38 200 ILE A O 1
ATOM 1593 N N . ARG A 1 201 ? 5.875 7.427 -14.046 1.00 90.38 201 ARG A N 1
ATOM 1594 C CA . ARG A 1 201 ? 5.937 8.528 -13.077 1.00 90.38 201 ARG A CA 1
ATOM 1595 C C . ARG A 1 201 ? 4.536 8.996 -12.694 1.00 90.38 201 ARG A C 1
ATOM 1597 O O . ARG A 1 201 ? 3.670 9.165 -13.549 1.00 90.38 201 ARG A O 1
ATOM 1604 N N . CYS A 1 202 ? 4.346 9.258 -11.410 1.00 92.50 202 CYS A N 1
ATOM 1605 C CA . CYS A 1 202 ? 3.121 9.791 -10.844 1.00 92.50 202 CYS A CA 1
ATOM 1606 C C . CYS A 1 202 ? 2.853 11.195 -11.389 1.00 92.50 202 CYS A C 1
ATOM 1608 O O . CYS A 1 202 ? 3.662 12.112 -11.225 1.00 92.50 202 CYS A O 1
ATOM 1610 N N . PHE A 1 203 ? 1.683 11.367 -12.003 1.00 89.31 203 PHE A N 1
ATOM 1611 C CA . PHE A 1 203 ? 1.274 12.631 -12.606 1.00 89.31 203 PHE A CA 1
ATOM 1612 C C . PHE A 1 203 ? 1.237 13.782 -11.593 1.00 89.31 203 PHE A C 1
ATOM 1614 O O . PHE A 1 203 ? 1.751 14.859 -11.881 1.00 89.31 203 PHE A O 1
ATOM 1621 N N . ASN A 1 204 ? 0.728 13.542 -10.379 1.00 89.31 204 ASN A N 1
ATOM 1622 C CA . ASN A 1 204 ? 0.684 14.562 -9.325 1.00 89.31 204 ASN A CA 1
ATOM 1623 C C . ASN A 1 204 ? 2.086 15.048 -8.939 1.00 89.31 204 ASN A C 1
ATOM 1625 O O . ASN A 1 204 ? 2.290 16.239 -8.728 1.00 89.31 204 ASN A O 1
ATOM 1629 N N . HIS A 1 205 ? 3.067 14.144 -8.891 1.00 88.81 205 HIS A N 1
ATOM 1630 C CA . HIS A 1 205 ? 4.448 14.514 -8.585 1.00 88.81 205 HIS A CA 1
ATOM 1631 C C . HIS A 1 205 ? 5.089 15.310 -9.728 1.00 88.81 205 HIS A C 1
ATOM 1633 O O . HIS A 1 205 ? 5.797 16.283 -9.485 1.00 88.81 205 HIS A O 1
ATOM 1639 N N . VAL A 1 206 ? 4.799 14.943 -10.982 1.00 88.88 206 VAL A N 1
ATOM 1640 C CA . VAL A 1 206 ? 5.239 15.705 -12.161 1.00 88.88 206 VAL A CA 1
ATOM 1641 C C . VAL A 1 206 ? 4.653 17.119 -12.151 1.00 88.88 206 VAL A C 1
ATOM 1643 O O . VAL A 1 206 ? 5.400 18.076 -12.341 1.00 88.88 206 VAL A O 1
ATOM 1646 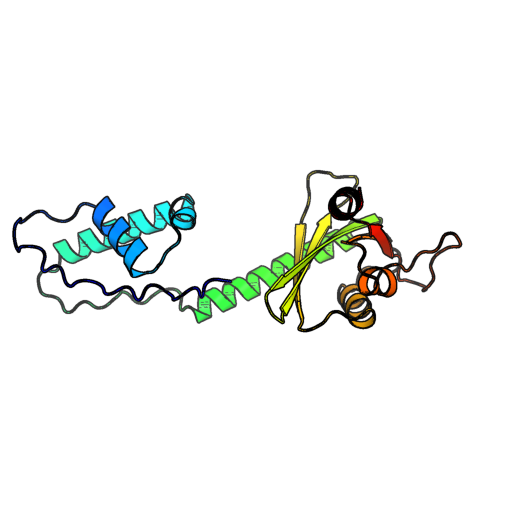N N . LEU A 1 207 ? 3.352 17.264 -11.880 1.00 89.50 207 LEU A N 1
ATOM 1647 C CA . LEU A 1 207 ? 2.696 18.569 -11.780 1.00 89.50 207 LEU A CA 1
ATOM 1648 C C . LEU A 1 207 ? 3.259 19.416 -10.638 1.00 89.50 207 LEU A C 1
ATOM 1650 O O . LEU A 1 207 ? 3.586 20.579 -10.850 1.00 89.50 207 LEU A O 1
ATOM 1654 N N . ASN A 1 208 ? 3.416 18.837 -9.446 1.00 88.38 208 ASN A N 1
ATOM 1655 C CA . ASN A 1 208 ? 3.975 19.553 -8.301 1.00 88.38 208 ASN A CA 1
ATOM 1656 C C . ASN A 1 208 ? 5.397 20.044 -8.588 1.00 88.38 208 ASN A C 1
ATOM 1658 O O . ASN A 1 208 ? 5.705 21.202 -8.319 1.00 88.38 208 ASN A O 1
ATOM 1662 N N . ASN A 1 209 ? 6.243 19.207 -9.195 1.00 84.88 209 ASN A N 1
ATOM 1663 C CA . ASN A 1 209 ? 7.586 19.618 -9.598 1.00 84.88 209 ASN A CA 1
ATOM 1664 C C . ASN A 1 209 ? 7.547 20.738 -10.644 1.00 84.88 209 ASN A C 1
ATOM 1666 O O . ASN A 1 209 ? 8.321 21.684 -10.545 1.00 84.88 209 ASN A O 1
ATOM 1670 N N . ALA A 1 210 ? 6.637 20.663 -11.621 1.00 87.44 210 ALA A N 1
ATOM 1671 C CA . ALA A 1 210 ? 6.472 21.725 -12.608 1.00 87.44 210 ALA A CA 1
ATOM 1672 C C . ALA A 1 210 ? 6.082 23.060 -11.950 1.00 87.44 210 ALA A C 1
ATOM 1674 O O . ALA A 1 210 ? 6.633 24.087 -12.321 1.00 87.44 210 ALA A O 1
ATOM 1675 N N . ILE A 1 211 ? 5.195 23.041 -10.949 1.00 89.94 211 ILE A N 1
ATOM 1676 C CA . ILE A 1 211 ? 4.784 24.237 -10.195 1.00 89.94 211 ILE A CA 1
ATOM 1677 C C . ILE A 1 211 ? 5.940 24.805 -9.364 1.00 89.94 211 ILE A C 1
ATOM 1679 O O . ILE A 1 211 ? 6.131 26.013 -9.341 1.00 89.94 211 ILE A O 1
ATOM 1683 N N . VAL A 1 212 ? 6.716 23.957 -8.683 1.00 88.00 212 VAL A N 1
ATOM 1684 C CA . VAL A 1 212 ? 7.855 24.396 -7.852 1.00 88.00 212 VAL A CA 1
ATOM 1685 C C . VAL A 1 212 ? 8.971 25.039 -8.687 1.00 88.00 212 VAL A C 1
ATOM 1687 O O . VAL A 1 212 ? 9.726 25.859 -8.168 1.00 88.00 212 VAL A O 1
ATOM 1690 N N . HIS A 1 213 ? 9.089 24.665 -9.962 1.00 86.31 213 HIS A N 1
ATOM 1691 C CA . HIS A 1 213 ? 10.139 25.134 -10.869 1.00 86.31 213 HIS A CA 1
ATOM 1692 C C . HIS A 1 213 ? 9.677 26.168 -11.915 1.00 86.31 213 HIS A C 1
ATOM 1694 O O . HIS A 1 213 ? 10.487 26.532 -12.771 1.00 86.31 213 HIS A O 1
ATOM 1700 N N . ALA A 1 214 ? 8.417 26.612 -11.874 1.00 74.44 214 ALA A N 1
ATOM 1701 C CA . ALA A 1 214 ? 7.874 27.674 -12.730 1.00 74.44 214 ALA A CA 1
ATOM 1702 C C . ALA A 1 214 ? 8.108 29.064 -12.121 1.00 74.44 214 ALA A C 1
ATOM 1704 O O . ALA A 1 214 ? 8.370 29.999 -12.911 1.00 74.44 214 ALA A O 1
#

Radius of gyration: 25.92 Å; chains: 1; bounding box: 48×46×73 Å

Secondary structure (DSSP, 8-state):
----------------------PPPHHHHHHHHHHHTT--HHHHTSHHHHHHHHHHHHHHHHHHTT-TT----PPP-SS-HHHHHHHHHHHHHHHHHHHHHHHHH-SEEEEEEEEEEETTEEEEEEEEEETTEEEEEEEEEEEEES---HHHHHHHHHHT---TTSEEEEEE---HHHHHHH--EETTEESSTT-EEEEEE-HHHHHHHHHHT-

Foldseek 3Di:
DDDDDPPPPPPPPPPDDPDDPDLDDLVRLLVCVCVVVVPDPVQCPPPVNVVVSSVVSVVVSVVCVVDPDDDDDDPPPPADPVNVVVVVVVVLVVLLVVQLVVLVVDLEWEKEWDWDDDPQKIKTWIWIGRPVDPPDIRGRDIDIDSDQALVNLLVVVVVSVGWLSGAYEYEYQPPPSNCSNFCQADPVGGVDRSRHYHYDYDPVNVVVVVVVVD

pLDDT: mean 72.5, std 16.21, range [32.44, 92.5]

Organism: Trichomonas vaginalis (strain ATCC PRA-98 / G3) (NCBI:txid412133)

Sequence (214 aa):
MPNYVPAEHQVENTQQAVGSDNDPSLEEIIARLIASLDISLYATMKPAFKSFLESFAKWLKNKVNREQGINFTIPDIEFTRRGVREALITLGKTDSSRGLKFCEEFRIFSISLDCGTHSSRHGLFSCVCNPGKTDRHQFFDTTISTNWTYEDYHTWFDSLNVNKNHVAGVVGDGLPAQVKGLCHWRPEGALFPGLQTVYIRCFNHVLNNAIVHA